Protein AF-A0A848XL53-F1 (afdb_monomer_lite)

Structure (mmCIF, N/CA/C/O backbone):
data_AF-A0A848XL53-F1
#
_entry.id   AF-A0A848XL53-F1
#
loop_
_atom_site.group_PDB
_atom_site.id
_atom_site.type_symbol
_atom_site.label_atom_id
_atom_site.label_alt_id
_atom_site.label_comp_id
_atom_site.label_asym_id
_atom_site.label_entity_id
_atom_site.label_seq_id
_atom_site.pdbx_PDB_ins_code
_atom_site.Cartn_x
_atom_site.Cartn_y
_atom_site.Cartn_z
_atom_site.occupancy
_atom_site.B_iso_or_equiv
_atom_site.auth_seq_id
_atom_site.auth_comp_id
_atom_site.auth_asym_id
_atom_site.auth_atom_id
_atom_site.pdbx_PDB_model_num
ATOM 1 N N . MET A 1 1 ? -2.605 -5.180 0.392 1.00 69.06 1 MET A N 1
ATOM 2 C CA . MET A 1 1 ? -3.730 -5.406 -0.539 1.00 69.06 1 MET A CA 1
ATOM 3 C C . MET A 1 1 ? -3.207 -5.621 -1.956 1.00 69.06 1 MET A C 1
ATOM 5 O O . MET A 1 1 ? -2.115 -5.143 -2.265 1.00 69.06 1 MET A O 1
ATOM 9 N N . LEU A 1 2 ? -3.939 -6.394 -2.763 1.00 73.06 2 LEU A N 1
ATOM 10 C CA . LEU A 1 2 ? -3.494 -6.927 -4.064 1.00 73.06 2 LEU A CA 1
ATOM 11 C C . LEU A 1 2 ? -3.651 -5.951 -5.249 1.00 73.06 2 LEU A C 1
ATOM 13 O O . LEU A 1 2 ? -3.062 -6.182 -6.302 1.00 73.06 2 LEU A O 1
ATOM 17 N N . GLY A 1 3 ? -4.366 -4.836 -5.056 1.00 80.12 3 GLY A N 1
ATOM 18 C CA . GLY A 1 3 ? -4.631 -3.835 -6.096 1.00 80.12 3 GLY A CA 1
ATOM 19 C C . GLY A 1 3 ? -5.668 -4.298 -7.127 1.00 80.12 3 GLY A C 1
ATOM 20 O O . GLY A 1 3 ? -6.129 -5.436 -7.099 1.00 80.12 3 GLY A O 1
ATOM 21 N N . SER A 1 4 ? -6.050 -3.405 -8.040 1.00 84.62 4 SER A N 1
ATOM 22 C CA . SER A 1 4 ? -6.969 -3.699 -9.146 1.00 84.62 4 SER A CA 1
ATOM 23 C C . SER A 1 4 ? -6.520 -2.997 -10.429 1.00 84.62 4 SER A C 1
ATOM 25 O O . SER A 1 4 ? -5.834 -1.976 -10.391 1.00 84.62 4 SER A O 1
ATOM 27 N N . SER A 1 5 ? -6.871 -3.566 -11.586 1.00 88.50 5 SER A N 1
ATOM 28 C CA . SER A 1 5 ? -6.611 -2.931 -12.881 1.00 88.50 5 SER A CA 1
ATOM 29 C C . SER A 1 5 ? -7.748 -1.970 -13.210 1.00 88.50 5 SER A C 1
ATOM 31 O O . SER A 1 5 ? -8.918 -2.358 -13.200 1.00 88.50 5 SER A O 1
ATOM 33 N N . LEU A 1 6 ? -7.402 -0.718 -13.501 1.00 89.56 6 LEU A N 1
ATOM 34 C CA . LEU A 1 6 ? -8.360 0.323 -13.851 1.00 89.56 6 LEU A CA 1
ATOM 35 C C . LEU A 1 6 ? -8.197 0.703 -15.328 1.00 89.56 6 LEU A C 1
ATOM 37 O O . LEU A 1 6 ? -7.073 0.938 -15.765 1.00 89.56 6 LEU A O 1
ATOM 41 N N . PRO A 1 7 ? -9.295 0.843 -16.094 1.00 90.44 7 PRO A N 1
ATOM 42 C CA . PRO A 1 7 ? -9.214 1.305 -17.479 1.00 90.44 7 PRO A CA 1
ATOM 43 C C . PRO A 1 7 ? -8.838 2.790 -17.572 1.00 90.44 7 PRO A C 1
ATOM 45 O O . PRO A 1 7 ? -8.275 3.226 -18.569 1.00 90.44 7 PRO A O 1
ATOM 48 N N . THR A 1 8 ? -9.175 3.576 -16.545 1.00 92.00 8 THR A N 1
ATOM 49 C CA . THR A 1 8 ? -8.841 5.000 -16.434 1.00 92.00 8 THR A CA 1
ATOM 50 C C . THR A 1 8 ? -8.684 5.394 -14.972 1.00 92.00 8 THR A C 1
ATOM 52 O O . THR A 1 8 ? -9.486 4.976 -14.126 1.00 92.00 8 THR A O 1
ATOM 55 N N . ALA A 1 9 ? -7.712 6.255 -14.689 1.00 93.38 9 ALA A N 1
ATOM 56 C CA . ALA A 1 9 ? -7.473 6.840 -13.376 1.00 93.38 9 ALA A CA 1
ATOM 57 C C . ALA A 1 9 ? -7.142 8.333 -13.513 1.00 93.38 9 ALA A C 1
ATOM 59 O O . ALA A 1 9 ? -6.676 8.770 -14.564 1.00 93.38 9 ALA A O 1
ATOM 60 N N . TRP A 1 10 ? -7.407 9.097 -12.456 1.00 95.12 10 TRP A N 1
ATOM 61 C CA . TRP A 1 10 ? -6.955 10.482 -12.336 1.00 95.12 10 TRP A CA 1
ATOM 62 C C . TRP A 1 10 ? -5.610 10.508 -11.620 1.00 95.12 10 TRP A C 1
ATOM 64 O O . TRP A 1 10 ? -5.382 9.688 -10.729 1.00 95.12 10 TRP A O 1
ATOM 74 N N . VAL A 1 11 ? -4.742 11.432 -12.018 1.00 94.12 11 VAL A N 1
ATOM 75 C CA . VAL A 1 11 ? -3.450 11.674 -11.374 1.00 94.12 11 VAL A CA 1
ATOM 76 C C . VAL A 1 11 ? -3.388 13.151 -11.002 1.00 94.12 11 VAL A C 1
ATOM 78 O O . VAL A 1 11 ? -3.662 13.996 -11.855 1.00 94.12 11 VAL A O 1
ATOM 81 N N . ASP A 1 12 ? -3.071 13.439 -9.745 1.00 92.06 12 ASP A N 1
ATOM 82 C CA . ASP A 1 12 ? -2.879 14.782 -9.190 1.00 92.06 12 ASP A CA 1
ATOM 83 C C . ASP A 1 12 ? -1.484 14.898 -8.547 1.00 92.06 12 ASP A C 1
ATOM 85 O O . ASP A 1 12 ? -0.651 13.996 -8.705 1.00 92.06 12 ASP A O 1
ATOM 89 N N . GLU A 1 13 ? -1.192 16.000 -7.844 1.00 91.31 13 GLU A N 1
ATOM 90 C CA . GLU A 1 13 ? 0.102 16.145 -7.172 1.00 91.31 13 GLU A CA 1
ATOM 91 C C . GLU A 1 13 ? 0.386 15.036 -6.150 1.00 91.31 13 GLU A C 1
ATOM 93 O O . GLU A 1 13 ? 1.553 14.715 -5.947 1.00 91.31 13 GLU A O 1
ATOM 98 N N . LEU A 1 14 ? -0.641 14.413 -5.558 1.00 92.06 14 LEU A N 1
ATOM 99 C CA . LEU A 1 14 ? -0.523 13.341 -4.567 1.00 92.06 14 LEU A CA 1
ATOM 100 C C . LEU A 1 14 ? -0.368 11.951 -5.206 1.00 92.06 14 LEU A C 1
ATOM 102 O O . LEU A 1 14 ? -0.187 10.970 -4.486 1.00 92.06 14 LEU A O 1
ATOM 106 N N . GLY A 1 15 ? -0.416 11.846 -6.537 1.00 93.94 15 GLY A N 1
ATOM 107 C CA . GLY A 1 15 ? -0.285 10.597 -7.282 1.00 93.94 15 GLY A CA 1
ATOM 108 C C . GLY A 1 15 ? -1.605 10.127 -7.886 1.00 93.94 15 GLY A C 1
ATOM 109 O O . GLY A 1 15 ? -2.399 10.923 -8.380 1.00 93.94 15 GLY A O 1
ATOM 110 N N . VAL A 1 16 ? -1.838 8.811 -7.921 1.00 95.00 16 VAL A N 1
ATOM 111 C CA . VAL A 1 16 ? -3.111 8.269 -8.429 1.00 95.00 16 VAL A CA 1
ATOM 112 C C . VAL A 1 16 ? -4.229 8.589 -7.435 1.00 95.00 16 VAL A C 1
ATOM 114 O O . VAL A 1 16 ? -4.154 8.204 -6.270 1.00 95.00 16 VAL A O 1
ATOM 117 N N . LEU A 1 17 ? -5.298 9.239 -7.899 1.00 94.62 17 LEU A N 1
ATOM 118 C CA . LEU A 1 17 ? -6.412 9.663 -7.053 1.00 94.62 17 LEU A CA 1
ATOM 119 C C . LEU A 1 17 ? -7.006 8.485 -6.262 1.00 94.62 17 LEU A C 1
ATOM 121 O O . LEU A 1 17 ? -7.533 7.527 -6.834 1.00 94.62 17 LEU A O 1
ATOM 125 N N . GLY A 1 18 ? -6.966 8.600 -4.934 1.00 92.44 18 GLY A N 1
ATOM 126 C CA . GLY A 1 18 ? -7.478 7.599 -3.997 1.00 92.44 18 GLY A CA 1
ATOM 127 C C . GLY A 1 18 ? -6.529 6.425 -3.731 1.00 92.44 18 GLY A C 1
ATOM 128 O O . GLY A 1 18 ? -6.815 5.622 -2.841 1.00 92.44 18 GLY A O 1
ATOM 129 N N . ASP A 1 19 ? -5.402 6.312 -4.433 1.00 93.38 19 ASP A N 1
ATOM 130 C CA . ASP A 1 19 ? -4.383 5.325 -4.086 1.00 93.38 19 ASP A CA 1
ATOM 131 C C . ASP A 1 19 ? -3.720 5.686 -2.752 1.00 93.38 19 ASP A C 1
ATOM 133 O O . ASP A 1 19 ? -3.469 6.856 -2.469 1.00 93.38 19 ASP A O 1
ATOM 137 N N . ARG A 1 20 ? -3.486 4.673 -1.907 1.00 92.94 20 ARG A N 1
ATOM 138 C CA . ARG A 1 20 ? -2.873 4.811 -0.568 1.00 92.94 20 ARG A CA 1
ATOM 139 C C . ARG A 1 20 ? -3.451 5.957 0.280 1.00 92.94 20 ARG A C 1
ATOM 141 O O . ARG A 1 20 ? -2.760 6.532 1.117 1.00 92.94 20 ARG A O 1
ATOM 148 N N . ALA A 1 21 ? -4.728 6.280 0.085 1.00 93.94 21 ALA A N 1
ATOM 149 C CA . ALA A 1 21 ? -5.422 7.285 0.885 1.00 93.94 21 ALA A CA 1
ATOM 150 C C . ALA A 1 21 ? -5.874 6.745 2.248 1.00 93.94 21 ALA A C 1
ATOM 152 O O . ALA A 1 21 ? -6.124 7.528 3.152 1.00 93.94 21 ALA A O 1
ATOM 153 N N . TYR A 1 22 ? -5.953 5.420 2.391 1.00 94.94 22 TYR A N 1
ATOM 154 C CA . TYR A 1 22 ? -6.324 4.743 3.628 1.00 94.94 22 TYR A CA 1
ATOM 155 C C . TYR A 1 22 ? -5.148 3.926 4.149 1.00 94.94 22 TYR A C 1
ATOM 157 O O . TYR A 1 22 ? -4.450 3.278 3.361 1.00 94.94 22 TYR A O 1
ATOM 165 N N . ALA A 1 23 ? -4.983 3.883 5.467 1.00 95.44 23 ALA A N 1
ATOM 166 C CA . ALA A 1 23 ? -4.097 2.935 6.122 1.00 95.44 23 ALA A CA 1
ATOM 167 C C . ALA A 1 23 ? -4.643 2.504 7.481 1.00 95.44 23 ALA A C 1
ATOM 169 O O . ALA A 1 23 ? -5.434 3.201 8.111 1.00 95.44 23 ALA A O 1
ATOM 170 N N . LEU A 1 24 ? -4.192 1.335 7.925 1.00 96.25 24 LEU A N 1
ATOM 171 C CA . LEU A 1 24 ? -4.386 0.888 9.294 1.00 96.25 24 LEU A CA 1
ATOM 172 C C . LEU A 1 24 ? -3.276 1.475 10.158 1.00 96.25 24 LEU A C 1
ATOM 174 O O . LEU A 1 24 ? -2.099 1.269 9.863 1.00 96.25 24 LEU A O 1
ATOM 178 N N . LYS A 1 25 ? -3.650 2.179 11.218 1.00 96.19 25 LYS A N 1
ATOM 179 C CA . LYS A 1 25 ? -2.744 2.628 12.269 1.00 96.19 25 LYS A CA 1
ATOM 180 C C . LYS A 1 25 ? -2.870 1.688 13.451 1.00 96.19 25 LYS A C 1
ATOM 182 O O . LYS A 1 25 ? -3.976 1.437 13.922 1.00 96.19 25 LYS A O 1
ATOM 187 N N . ASP A 1 26 ? -1.745 1.167 13.908 1.00 96.00 26 ASP A N 1
ATOM 188 C CA . ASP A 1 26 ? -1.662 0.469 15.178 1.00 96.00 26 ASP A CA 1
ATOM 189 C C . ASP A 1 26 ? -1.714 1.499 16.304 1.00 96.00 26 ASP A C 1
ATOM 191 O O . ASP A 1 26 ? -0.875 2.398 16.381 1.00 96.00 26 ASP A O 1
ATOM 195 N N . MET A 1 27 ? -2.731 1.404 17.148 1.00 95.38 27 MET A N 1
ATOM 196 C CA . MET A 1 27 ? -2.986 2.383 18.199 1.00 95.38 27 MET A CA 1
ATOM 197 C C . MET A 1 27 ? -2.094 2.176 19.422 1.00 95.38 27 MET A C 1
ATOM 199 O O . MET A 1 27 ? -1.936 3.108 20.210 1.00 95.38 27 MET A O 1
ATOM 203 N N . ASP A 1 28 ? -1.489 0.997 19.567 1.00 94.44 28 ASP A N 1
ATOM 204 C CA . ASP A 1 28 ? -0.613 0.683 20.690 1.00 94.44 28 ASP A CA 1
ATOM 205 C C . ASP A 1 28 ? 0.809 1.206 20.431 1.00 94.44 28 ASP A C 1
ATOM 207 O O . ASP A 1 28 ? 1.468 1.688 21.353 1.00 94.44 28 ASP A O 1
ATOM 211 N N . THR A 1 29 ? 1.278 1.172 19.176 1.00 93.75 29 THR A N 1
ATOM 212 C CA . THR A 1 29 ? 2.607 1.704 18.798 1.00 93.75 29 THR A CA 1
ATOM 213 C C . THR A 1 29 ? 2.568 3.053 18.090 1.00 93.75 29 THR A C 1
ATOM 215 O O . THR A 1 29 ? 3.600 3.710 17.963 1.00 93.75 29 THR A O 1
ATOM 218 N N . GLY A 1 30 ? 1.404 3.475 17.599 1.00 93.81 30 GLY A N 1
ATOM 219 C CA . GLY A 1 30 ? 1.235 4.680 16.786 1.00 93.81 30 GLY A CA 1
ATOM 220 C C . GLY A 1 30 ? 1.735 4.543 15.344 1.00 93.81 30 GLY A C 1
ATOM 221 O O . GLY A 1 30 ? 1.646 5.506 14.582 1.00 93.81 30 GLY A O 1
ATOM 222 N N . THR A 1 31 ? 2.251 3.374 14.955 1.00 95.75 31 THR A N 1
ATOM 223 C CA . THR A 1 31 ? 2.817 3.134 13.621 1.00 95.75 31 THR A CA 1
ATOM 224 C C . THR A 1 31 ? 1.769 2.639 12.627 1.00 95.75 31 THR A C 1
ATOM 226 O O . THR A 1 31 ? 0.786 2.000 12.994 1.00 95.75 31 THR A O 1
ATOM 229 N N . VAL A 1 32 ? 1.989 2.884 11.341 1.00 96.62 32 VAL A N 1
ATOM 230 C CA . VAL A 1 32 ? 1.181 2.321 10.259 1.00 96.62 32 VAL A CA 1
ATOM 231 C C . VAL A 1 32 ? 1.460 0.821 10.128 1.00 96.62 32 VAL A C 1
ATOM 233 O O . VAL A 1 32 ? 2.613 0.395 10.001 1.00 96.62 32 VAL A O 1
ATOM 236 N N . ALA A 1 33 ? 0.397 0.016 10.104 1.00 96.25 33 ALA A N 1
ATOM 237 C CA . ALA A 1 33 ? 0.475 -1.414 9.847 1.00 96.25 33 ALA A CA 1
ATOM 238 C C . ALA A 1 33 ? 1.101 -1.668 8.469 1.00 96.25 33 ALA A C 1
ATOM 240 O O . ALA A 1 33 ? 0.679 -1.124 7.445 1.00 96.25 33 ALA A O 1
ATOM 241 N N . SER A 1 34 ? 2.126 -2.516 8.439 1.00 94.62 34 SER A N 1
ATOM 242 C CA . SER A 1 34 ? 3.023 -2.631 7.294 1.00 94.62 34 SER A CA 1
ATOM 243 C C . SER A 1 34 ? 3.299 -4.087 6.955 1.00 94.62 34 SER A C 1
ATOM 245 O O . SER A 1 34 ? 3.685 -4.886 7.804 1.00 94.62 34 SER A O 1
ATOM 247 N N . ALA A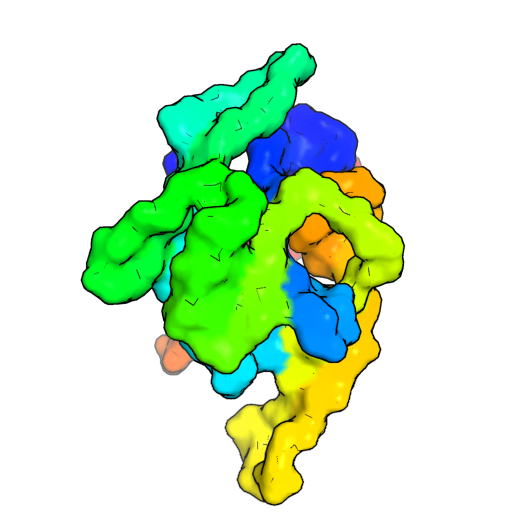 1 35 ? 3.215 -4.419 5.664 1.00 92.62 35 ALA A N 1
ATOM 248 C CA . ALA A 1 35 ? 3.615 -5.732 5.159 1.00 92.62 35 ALA A CA 1
ATOM 249 C C . ALA A 1 35 ? 5.127 -6.003 5.300 1.00 92.62 35 ALA A C 1
ATOM 251 O O . ALA A 1 35 ? 5.576 -7.113 5.020 1.00 92.62 35 ALA A O 1
ATOM 252 N N . LYS A 1 36 ? 5.912 -4.999 5.718 1.00 92.62 36 LYS A N 1
ATOM 253 C CA . LYS A 1 36 ? 7.327 -5.152 6.072 1.00 92.62 36 LYS A CA 1
ATOM 254 C C . LYS A 1 36 ? 7.534 -5.725 7.472 1.00 92.62 36 LYS A C 1
ATOM 256 O O . LYS A 1 36 ? 8.663 -6.046 7.800 1.00 92.62 36 LYS A O 1
ATOM 261 N N . HIS A 1 37 ? 6.474 -5.896 8.260 1.00 94.88 37 HIS A N 1
ATOM 262 C CA . HIS A 1 37 ? 6.487 -6.653 9.508 1.00 94.88 37 HIS A CA 1
ATOM 263 C C . HIS A 1 37 ? 5.514 -7.848 9.379 1.00 94.88 37 HIS A C 1
ATOM 265 O O . HIS A 1 37 ? 4.419 -7.840 9.944 1.00 94.88 37 HIS A O 1
ATOM 271 N N . PRO A 1 38 ? 5.863 -8.871 8.572 1.00 92.31 38 PRO A N 1
ATOM 272 C CA . PRO A 1 38 ? 4.927 -9.914 8.149 1.00 92.31 38 PRO A CA 1
ATOM 273 C C . PRO A 1 38 ? 4.493 -10.855 9.278 1.00 92.31 38 PRO A C 1
ATOM 275 O O . PRO A 1 38 ? 3.439 -11.470 9.161 1.00 92.31 38 PRO A O 1
ATOM 278 N N . ARG A 1 39 ? 5.270 -10.976 10.362 1.00 91.62 39 ARG A N 1
ATOM 279 C CA . ARG A 1 39 ? 4.893 -11.781 11.535 1.00 91.62 39 ARG A CA 1
ATOM 280 C C . ARG A 1 39 ? 3.781 -11.120 12.349 1.00 91.62 39 ARG A C 1
ATOM 282 O O . ARG A 1 39 ? 2.851 -11.808 12.757 1.00 91.62 39 ARG A O 1
ATOM 289 N N . ARG A 1 40 ? 3.829 -9.791 12.492 1.00 94.12 40 ARG A N 1
ATOM 290 C CA . ARG A 1 40 ? 2.770 -8.991 13.124 1.00 94.12 40 ARG A CA 1
ATOM 291 C C . ARG A 1 40 ? 1.538 -8.831 12.235 1.00 94.12 40 ARG A C 1
ATOM 293 O O . ARG A 1 40 ? 0.419 -8.908 12.724 1.00 94.12 40 ARG A O 1
ATOM 300 N N . TRP A 1 41 ? 1.727 -8.665 10.923 1.00 95.94 41 TRP A N 1
ATOM 301 C CA . TRP A 1 41 ? 0.636 -8.401 9.972 1.00 95.94 41 TRP A CA 1
ATOM 302 C C . TRP A 1 41 ? 0.494 -9.476 8.875 1.00 95.94 41 TRP A C 1
ATOM 304 O O . TRP A 1 41 ? 0.457 -9.138 7.684 1.00 95.94 41 TRP A O 1
ATOM 314 N N . PRO A 1 42 ? 0.380 -10.773 9.220 1.00 93.75 42 PRO A N 1
ATOM 315 C CA . PRO A 1 42 ? 0.488 -11.872 8.254 1.00 93.75 42 PRO A CA 1
ATOM 316 C C . PRO A 1 42 ? -0.632 -11.882 7.210 1.00 93.75 42 PRO A C 1
ATOM 318 O O . PRO A 1 42 ? -0.450 -12.373 6.098 1.00 93.75 42 PRO A O 1
ATOM 321 N N . GLN A 1 43 ? -1.795 -11.325 7.550 1.00 94.50 43 GLN A N 1
ATOM 322 C CA . GLN A 1 43 ? -2.992 -11.351 6.707 1.00 94.50 43 GLN A CA 1
ATOM 323 C C . GLN A 1 43 ? -3.240 -10.042 5.945 1.00 94.50 43 GLN A C 1
ATOM 325 O O . GLN A 1 43 ? -4.131 -9.989 5.101 1.00 94.50 43 GLN A O 1
ATOM 330 N N . LEU A 1 44 ? -2.433 -8.995 6.166 1.00 94.50 44 LEU A N 1
ATOM 331 C CA . LEU A 1 44 ? -2.657 -7.662 5.585 1.00 94.50 44 LEU A CA 1
ATOM 332 C C . LEU A 1 44 ? -2.656 -7.664 4.047 1.00 94.50 44 LEU A C 1
ATOM 334 O O . LEU A 1 44 ? -3.337 -6.871 3.389 1.00 94.50 44 LEU A O 1
ATOM 338 N N . LEU A 1 45 ? -1.864 -8.551 3.445 1.00 92.19 45 LEU A N 1
ATOM 339 C CA . LEU A 1 45 ? -1.795 -8.687 1.992 1.00 92.19 45 LEU A CA 1
ATOM 340 C C . LEU A 1 45 ? -2.907 -9.551 1.398 1.00 92.19 45 LEU A C 1
ATOM 342 O O . LEU A 1 45 ? -3.117 -9.458 0.192 1.00 92.19 45 LEU A O 1
ATOM 346 N N . SER A 1 46 ? -3.619 -10.311 2.228 1.00 92.94 46 SER A N 1
ATOM 347 C CA . SER A 1 46 ? -4.753 -11.150 1.834 1.00 92.94 46 SER A CA 1
ATOM 348 C C . SER A 1 46 ? -6.085 -10.398 1.857 1.00 92.94 46 SER A C 1
ATOM 350 O O . SER A 1 46 ? -7.074 -10.916 1.353 1.00 92.94 46 SER A O 1
ATOM 352 N N . CYS A 1 47 ? -6.126 -9.192 2.431 1.00 94.81 47 CYS A N 1
ATOM 353 C CA . CYS A 1 47 ? -7.296 -8.325 2.358 1.00 94.81 47 CYS A CA 1
ATOM 354 C C . CYS A 1 47 ? -7.398 -7.653 0.982 1.00 94.81 47 CYS A C 1
ATOM 356 O O . CYS A 1 47 ? -6.399 -7.205 0.395 1.00 94.81 47 CYS A O 1
ATOM 358 N N . GLU A 1 48 ? -8.631 -7.517 0.512 1.00 94.75 48 GLU A N 1
ATOM 359 C CA . GLU A 1 48 ? -8.984 -6.791 -0.703 1.00 94.75 48 GLU A CA 1
ATOM 360 C C . GLU A 1 48 ? -9.759 -5.538 -0.315 1.00 94.75 48 GLU A C 1
ATOM 362 O O . GLU A 1 48 ? -10.624 -5.594 0.555 1.00 94.75 48 GLU A O 1
ATOM 367 N N . ALA A 1 49 ? -9.462 -4.408 -0.951 1.00 94.00 49 ALA A N 1
ATOM 368 C CA . ALA A 1 49 ? -10.227 -3.190 -0.743 1.00 94.00 49 ALA A CA 1
ATOM 369 C C . ALA A 1 49 ? -10.581 -2.529 -2.061 1.00 94.00 49 ALA A C 1
ATOM 371 O O . ALA A 1 49 ? -9.783 -2.497 -3.001 1.00 94.00 49 ALA A O 1
ATOM 372 N N . GLU A 1 50 ? -11.774 -1.957 -2.082 1.00 94.50 50 GLU A N 1
ATOM 373 C CA . GLU A 1 50 ? -12.304 -1.194 -3.196 1.00 94.50 50 GLU A CA 1
ATOM 374 C C . GLU A 1 50 ? -13.100 -0.000 -2.679 1.00 94.50 50 GLU A C 1
ATOM 376 O O . GLU A 1 50 ? -13.690 -0.035 -1.598 1.00 94.50 50 GLU A O 1
ATOM 381 N N . TYR A 1 51 ? -13.140 1.071 -3.460 1.00 94.62 51 TYR A N 1
ATOM 382 C CA . TYR A 1 51 ? -14.063 2.162 -3.189 1.00 94.62 51 TYR A CA 1
ATOM 383 C C . TYR A 1 51 ? -15.480 1.759 -3.602 1.00 94.62 51 TYR A C 1
ATOM 385 O O . TYR A 1 51 ? -15.678 1.257 -4.707 1.00 94.62 51 TYR A O 1
ATOM 393 N N . GLN A 1 52 ? -16.478 2.048 -2.761 1.00 94.06 52 GLN A N 1
ATOM 394 C CA . GLN A 1 52 ? -17.889 1.763 -3.069 1.00 94.06 52 GLN A CA 1
ATOM 395 C C . GLN A 1 52 ? -18.374 2.462 -4.350 1.00 94.06 52 GLN A C 1
ATOM 397 O O . GLN A 1 52 ? -19.275 1.985 -5.036 1.00 94.06 52 GLN A O 1
ATOM 402 N N . THR A 1 53 ? -17.779 3.609 -4.679 1.00 93.56 53 THR A N 1
ATOM 403 C CA . THR A 1 53 ? -17.956 4.289 -5.966 1.00 93.56 53 THR A CA 1
ATOM 404 C C . THR A 1 53 ? -16.602 4.763 -6.475 1.00 93.56 53 THR A C 1
ATOM 406 O O . THR A 1 53 ? -15.669 4.933 -5.698 1.00 93.56 53 THR A O 1
ATOM 409 N N . LYS A 1 54 ? -16.460 4.978 -7.786 1.00 91.75 54 LYS A N 1
ATOM 410 C CA . LYS A 1 54 ? -15.189 5.449 -8.350 1.00 91.75 54 LYS A CA 1
ATOM 411 C C . LYS A 1 54 ? -14.842 6.851 -7.807 1.00 91.75 54 LYS A C 1
ATOM 413 O O . LYS A 1 54 ? -15.682 7.744 -7.960 1.00 91.75 54 LYS A O 1
ATOM 418 N N . PRO A 1 55 ? -13.626 7.073 -7.264 1.00 93.88 55 PRO A N 1
ATOM 419 C CA . PRO A 1 55 ? -13.160 8.406 -6.889 1.00 93.88 55 PRO A CA 1
ATOM 420 C C . PRO A 1 55 ? -13.226 9.393 -8.059 1.00 93.88 55 PRO A C 1
ATOM 422 O O . PRO A 1 55 ? -12.927 9.038 -9.206 1.00 93.88 55 PRO A O 1
ATOM 425 N N . LYS A 1 56 ? -13.614 10.638 -7.769 1.00 94.62 56 LYS A N 1
ATOM 426 C CA . LYS A 1 56 ? -13.686 11.732 -8.744 1.00 94.62 56 LYS A CA 1
ATOM 427 C C . LYS A 1 56 ? -12.905 12.949 -8.233 1.00 94.62 56 LYS A C 1
ATOM 429 O O . LYS A 1 56 ? -12.915 13.180 -7.023 1.00 94.62 56 LYS A O 1
ATOM 434 N N . PRO A 1 57 ? -12.265 13.723 -9.127 1.00 94.69 57 PRO A N 1
ATOM 435 C CA . PRO A 1 57 ? -11.613 14.976 -8.758 1.00 94.69 57 PRO A CA 1
ATOM 436 C C . PRO A 1 57 ? -12.587 15.927 -8.062 1.00 94.69 57 PRO A C 1
ATOM 438 O O . PRO A 1 57 ? -13.787 15.883 -8.344 1.00 94.69 57 PRO A O 1
ATOM 441 N N . GLU A 1 58 ? -12.070 16.781 -7.177 1.00 91.75 58 GLU A N 1
ATOM 442 C CA . GLU A 1 58 ? -12.840 17.816 -6.465 1.00 91.75 58 GLU A CA 1
ATOM 443 C C . GLU A 1 58 ? -14.044 17.291 -5.657 1.00 91.75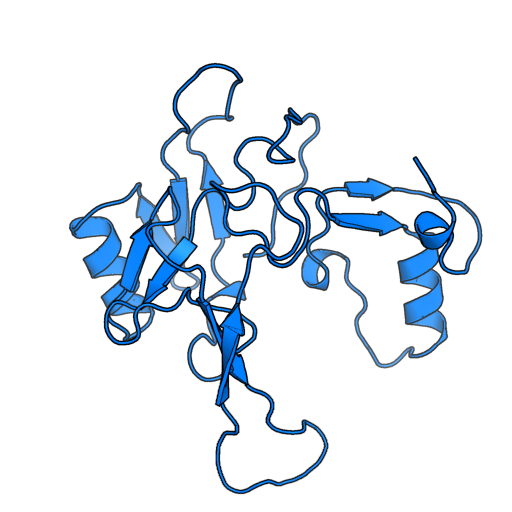 58 GLU A C 1
ATOM 445 O O . GLU A 1 58 ? -15.000 18.018 -5.384 1.00 91.75 58 GLU A O 1
ATOM 450 N N . THR A 1 59 ? -14.025 16.014 -5.265 1.00 93.38 59 THR A N 1
ATOM 451 C CA . THR A 1 59 ? -15.046 15.413 -4.397 1.00 93.38 59 THR A CA 1
ATOM 452 C C . THR A 1 59 ? -14.395 14.654 -3.244 1.00 93.38 59 THR A C 1
ATOM 454 O O . THR A 1 59 ? -13.291 14.132 -3.414 1.00 93.38 59 THR A O 1
ATOM 457 N N . PRO A 1 60 ? -15.051 14.561 -2.071 1.00 92.56 60 PRO A N 1
ATOM 458 C CA . PRO A 1 60 ? -14.568 13.709 -0.990 1.00 92.56 60 PRO A CA 1
ATOM 459 C C . PRO A 1 60 ? -14.374 12.265 -1.463 1.00 92.56 60 PRO A C 1
ATOM 461 O O . PRO A 1 60 ? -15.165 11.757 -2.263 1.00 92.56 60 PRO A O 1
ATOM 464 N N . LEU A 1 61 ? -13.340 11.595 -0.947 1.00 92.50 61 LEU A N 1
ATOM 465 C CA . LEU A 1 61 ? -13.106 10.190 -1.269 1.00 92.50 61 LEU A CA 1
ATOM 466 C C . LEU A 1 61 ? -14.314 9.343 -0.827 1.00 92.50 61 LEU A C 1
ATOM 468 O O . LEU A 1 61 ? -14.801 9.513 0.294 1.00 92.50 61 LEU A O 1
ATOM 472 N N . PRO A 1 62 ? -14.806 8.431 -1.683 1.00 94.56 62 PRO A N 1
ATOM 473 C CA . PRO A 1 62 ? -15.872 7.511 -1.308 1.00 94.56 62 PRO A CA 1
ATOM 474 C C . PRO A 1 62 ? -15.460 6.607 -0.145 1.00 94.56 62 PRO A C 1
ATOM 476 O O . PRO A 1 62 ? -14.277 6.353 0.071 1.00 94.56 62 PRO A O 1
ATOM 479 N N . SER A 1 63 ? -16.435 6.044 0.566 1.00 94.75 63 SER A N 1
ATOM 480 C CA . SER A 1 63 ? -16.150 5.004 1.555 1.00 94.75 63 SER A CA 1
ATOM 481 C C . SER A 1 63 ? -15.521 3.770 0.902 1.00 94.75 63 SER A C 1
ATOM 483 O O . SER A 1 63 ? -15.867 3.389 -0.221 1.00 94.75 63 SER A O 1
ATOM 485 N N . VAL A 1 64 ? -14.608 3.135 1.634 1.00 95.50 64 VAL A N 1
ATOM 486 C CA . VAL A 1 64 ? -13.961 1.883 1.238 1.00 95.50 64 VAL A CA 1
ATOM 487 C C . VAL A 1 64 ? -14.768 0.679 1.729 1.00 95.50 64 VAL A C 1
ATOM 489 O O . VAL A 1 64 ? -15.368 0.718 2.800 1.00 95.50 64 VAL A O 1
ATOM 492 N N . SER A 1 65 ? -14.776 -0.389 0.945 1.00 96.19 65 SER A N 1
ATOM 493 C CA . SER A 1 65 ? -15.239 -1.724 1.312 1.00 96.19 65 SER A CA 1
ATOM 494 C C . SER A 1 65 ? -14.010 -2.623 1.388 1.00 96.19 65 SER A C 1
ATOM 496 O O . SER A 1 65 ? -13.252 -2.694 0.421 1.00 96.19 65 SER A O 1
ATOM 498 N N . ILE A 1 66 ? -13.787 -3.277 2.527 1.00 96.88 66 ILE A N 1
ATOM 499 C CA . ILE A 1 66 ? -12.639 -4.159 2.762 1.00 96.88 66 ILE A CA 1
ATOM 500 C C . ILE A 1 66 ? -13.160 -5.580 2.946 1.00 96.88 66 ILE A C 1
ATOM 502 O O . ILE A 1 66 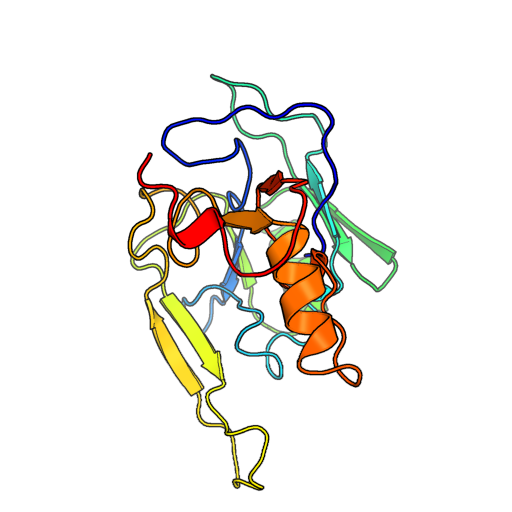? -13.854 -5.874 3.919 1.00 96.88 66 ILE A O 1
ATOM 506 N N . ARG A 1 67 ? -12.815 -6.471 2.021 1.00 97.00 67 ARG A N 1
ATO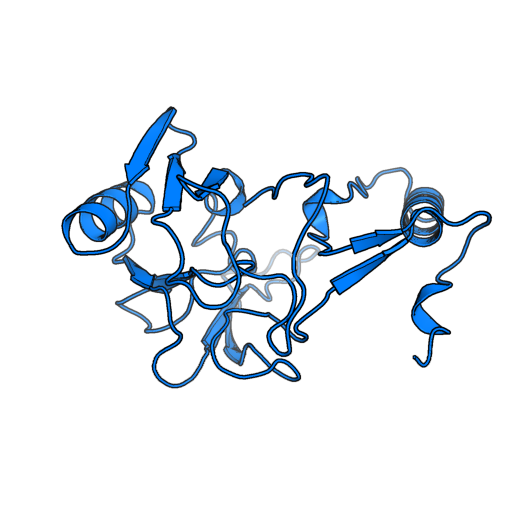M 507 C CA . ARG A 1 67 ? -13.082 -7.903 2.128 1.00 97.00 67 ARG A CA 1
ATOM 508 C C . ARG A 1 67 ? -11.923 -8.580 2.848 1.00 97.00 67 ARG A C 1
ATOM 510 O O . ARG A 1 67 ? -10.773 -8.517 2.406 1.00 97.00 67 ARG A O 1
ATOM 517 N N . LEU A 1 68 ? -12.246 -9.232 3.956 1.00 96.56 68 LEU A N 1
ATOM 518 C CA . LEU A 1 68 ? -11.318 -10.037 4.737 1.00 96.56 68 LEU A CA 1
ATOM 519 C C . LEU A 1 68 ? -11.176 -11.432 4.106 1.00 96.56 68 LEU A C 1
ATOM 521 O O . LEU A 1 68 ? -12.112 -11.914 3.463 1.00 96.56 68 LEU A O 1
ATOM 525 N N . PRO A 1 69 ? -10.052 -12.139 4.322 1.00 95.31 69 PRO A N 1
ATOM 526 C CA . PRO A 1 69 ? -9.883 -13.516 3.853 1.00 95.31 69 PRO A CA 1
ATOM 527 C C . PRO A 1 69 ? -10.870 -14.509 4.493 1.00 95.31 69 PRO A C 1
ATOM 529 O O . PRO A 1 69 ? -11.034 -15.611 3.980 1.00 95.31 69 PRO A O 1
ATOM 532 N N . THR A 1 70 ? -11.557 -14.128 5.578 1.00 94.75 70 THR A N 1
ATOM 533 C CA . THR A 1 70 ? -12.684 -14.884 6.160 1.00 94.75 70 THR A CA 1
ATOM 534 C C . THR A 1 70 ? -13.956 -14.813 5.306 1.00 94.75 70 THR A C 1
ATOM 536 O O . THR A 1 70 ? -14.883 -15.588 5.524 1.00 94.75 70 THR A O 1
ATOM 539 N N . GLY A 1 71 ? -14.013 -13.899 4.331 1.00 95.25 71 GLY A N 1
ATOM 540 C CA . GLY A 1 71 ? -15.182 -13.613 3.497 1.00 95.25 71 GLY A CA 1
ATOM 541 C C . GLY A 1 71 ? -16.047 -12.459 4.012 1.00 95.25 71 GLY A C 1
ATOM 542 O O . GLY A 1 71 ? -16.863 -11.932 3.252 1.00 95.25 71 GLY A O 1
ATOM 543 N N . GLU A 1 72 ? -15.848 -12.034 5.262 1.00 96.56 72 GLU A N 1
ATOM 544 C CA . GLU A 1 72 ? -16.520 -10.874 5.851 1.00 96.56 72 GLU A CA 1
ATOM 545 C C . GLU A 1 72 ? -16.137 -9.580 5.129 1.00 96.56 72 GLU A C 1
ATOM 547 O O . GLU A 1 72 ? -15.040 -9.443 4.581 1.00 96.56 72 GLU A O 1
ATOM 552 N N . VAL A 1 73 ? -17.060 -8.618 5.129 1.00 97.19 73 VAL A N 1
ATOM 553 C CA . VAL A 1 73 ? -16.861 -7.322 4.482 1.00 97.19 73 VAL A CA 1
ATOM 554 C C . VAL A 1 73 ? -17.076 -6.204 5.494 1.00 97.19 73 VAL A C 1
ATOM 556 O O . VAL A 1 73 ? -18.163 -6.052 6.048 1.00 97.19 73 VAL A O 1
ATOM 559 N N . VAL A 1 74 ? -16.035 -5.404 5.690 1.00 97.38 74 VAL A N 1
ATOM 560 C CA . VAL A 1 74 ? -15.994 -4.230 6.564 1.00 97.38 74 VAL A CA 1
ATOM 561 C C . VAL A 1 74 ? -16.217 -2.981 5.704 1.00 97.38 74 VAL A C 1
ATOM 563 O O . VAL A 1 74 ? -15.669 -2.883 4.607 1.00 97.38 74 VAL A O 1
ATOM 566 N N . GLN A 1 75 ? -17.034 -2.031 6.165 1.00 96.50 75 GLN A N 1
ATOM 567 C CA . GLN A 1 75 ? -17.451 -0.861 5.379 1.00 96.50 75 GLN A CA 1
ATOM 568 C C . GLN A 1 75 ? -17.055 0.456 6.050 1.00 96.50 75 GLN A C 1
ATOM 570 O O . GLN A 1 75 ? -17.371 0.675 7.215 1.00 96.50 75 GLN A O 1
ATOM 575 N N . GLY A 1 76 ? -16.454 1.368 5.287 1.00 94.75 76 GLY A N 1
ATOM 576 C CA . GLY A 1 76 ? -16.115 2.720 5.732 1.00 94.75 76 GLY A CA 1
ATOM 577 C C . GLY A 1 76 ? -15.037 2.758 6.817 1.00 94.75 76 GLY A C 1
ATOM 578 O O . GLY A 1 76 ? -14.244 1.831 6.951 1.00 94.75 76 GLY A O 1
ATOM 579 N N . CYS A 1 77 ? -15.011 3.847 7.584 1.00 93.81 77 CYS A N 1
ATOM 580 C CA . CYS A 1 77 ? -14.098 4.076 8.707 1.00 93.81 77 CYS A CA 1
ATOM 581 C C . CYS A 1 77 ? -14.872 4.399 9.997 1.00 93.81 77 CYS A C 1
ATOM 583 O O . CYS A 1 77 ? -16.073 4.681 9.959 1.00 93.81 77 CYS A O 1
ATOM 585 N N . GLY A 1 78 ? -14.170 4.383 11.132 1.00 95.06 78 GLY A N 1
ATOM 586 C CA . GLY A 1 78 ? -14.707 4.735 12.444 1.00 95.06 78 GLY A CA 1
ATOM 587 C C . GLY A 1 78 ? -14.918 3.532 13.369 1.00 95.06 78 GLY A C 1
ATOM 588 O O . GLY A 1 78 ? -14.628 2.397 12.995 1.00 95.06 78 GLY A O 1
ATOM 589 N N . PRO A 1 79 ? -15.492 3.745 14.569 1.00 96.81 79 PRO A N 1
ATOM 590 C CA . PRO A 1 79 ? -15.365 2.798 15.681 1.00 96.81 79 PRO A CA 1
ATOM 591 C C . PRO A 1 79 ? -15.856 1.371 15.398 1.00 96.81 79 PRO A C 1
ATOM 593 O O . PRO A 1 79 ? -15.291 0.404 15.906 1.00 96.81 79 PRO A O 1
ATOM 596 N N . ALA A 1 80 ? -16.904 1.220 14.581 1.00 96.62 80 ALA A N 1
ATOM 597 C CA . ALA A 1 80 ? -17.418 -0.095 14.194 1.00 96.62 80 ALA A CA 1
ATOM 598 C C . ALA A 1 80 ? -16.449 -0.836 13.256 1.00 96.62 80 ALA A C 1
ATOM 600 O O . ALA A 1 80 ? -16.178 -2.019 13.462 1.00 96.62 80 ALA A O 1
ATOM 601 N N . THR A 1 81 ? -15.899 -0.133 12.262 1.00 97.50 81 THR A N 1
ATOM 602 C CA . THR A 1 81 ? -14.840 -0.631 11.374 1.00 97.50 81 THR A CA 1
ATOM 603 C C . THR A 1 81 ? -13.610 -1.014 12.185 1.00 97.50 81 THR A C 1
ATOM 605 O O . THR A 1 81 ? -13.115 -2.129 12.046 1.00 97.50 81 THR A O 1
ATOM 608 N N . ASP A 1 82 ? -13.164 -0.125 13.071 1.00 98.06 82 ASP A N 1
ATOM 609 C CA . ASP A 1 82 ? -11.966 -0.315 13.890 1.00 98.06 82 ASP A CA 1
ATOM 610 C C . ASP A 1 82 ? -12.114 -1.530 14.813 1.00 98.06 82 ASP A C 1
ATOM 612 O O . ASP A 1 82 ? -11.196 -2.336 14.928 1.00 98.06 82 ASP A O 1
ATOM 616 N N . THR A 1 83 ? -13.304 -1.740 15.389 1.00 98.25 83 THR A N 1
ATOM 617 C CA . THR A 1 83 ? -13.614 -2.930 16.201 1.00 98.25 83 THR A CA 1
ATOM 618 C C . THR A 1 83 ? -13.509 -4.216 15.380 1.00 98.25 83 THR A C 1
ATOM 620 O O . THR A 1 83 ? -12.890 -5.182 15.825 1.00 98.25 83 THR A O 1
ATOM 623 N N . MET A 1 84 ? -14.093 -4.244 14.176 1.00 97.88 84 MET A N 1
ATOM 624 C CA . MET A 1 84 ? -14.050 -5.428 13.309 1.00 97.88 84 MET A CA 1
ATOM 625 C C . MET A 1 84 ? -12.628 -5.731 12.828 1.00 97.88 84 MET A C 1
ATOM 627 O O . MET A 1 84 ? -12.189 -6.878 12.891 1.00 97.88 84 MET A O 1
ATOM 631 N N . LEU A 1 85 ? -11.889 -4.708 12.391 1.00 98.12 85 LEU A N 1
ATOM 632 C CA . LEU A 1 85 ? -10.508 -4.865 11.936 1.00 98.12 85 LEU A CA 1
ATOM 633 C C . LEU A 1 85 ? -9.583 -5.246 13.097 1.00 98.12 85 LEU A C 1
ATOM 635 O O . LEU A 1 85 ? -8.755 -6.137 12.927 1.00 98.12 85 LEU A O 1
ATOM 639 N N . SER A 1 86 ? -9.771 -4.669 14.286 1.00 98.12 86 SER A N 1
ATOM 640 C CA . SER A 1 86 ? -9.002 -5.047 15.478 1.00 98.12 86 SER A CA 1
ATOM 641 C C . SER A 1 86 ? -9.254 -6.491 15.892 1.00 98.12 86 SER A C 1
ATOM 643 O O . SER A 1 86 ? -8.312 -7.223 16.186 1.00 98.12 86 SER A O 1
ATOM 645 N N . GLY A 1 87 ? -10.515 -6.934 15.856 1.00 97.44 87 GLY A N 1
ATOM 646 C CA . GLY A 1 87 ? -10.869 -8.330 16.106 1.00 97.44 87 GLY A CA 1
ATOM 647 C C . GLY A 1 87 ? -10.234 -9.286 15.094 1.00 97.44 87 GLY A C 1
ATOM 648 O O . GLY A 1 87 ? -9.743 -10.344 15.479 1.00 97.44 87 GLY A O 1
ATOM 649 N N . PHE A 1 88 ? -10.193 -8.899 13.817 1.00 97.62 88 PHE A N 1
ATOM 650 C CA . PHE A 1 88 ? -9.595 -9.703 12.753 1.00 97.62 88 PHE A CA 1
ATOM 651 C C . PHE A 1 88 ? -8.063 -9.782 12.846 1.00 97.62 88 PHE A C 1
ATOM 653 O O . PHE A 1 88 ? -7.500 -10.872 12.765 1.00 97.62 88 PHE A O 1
ATOM 660 N N . PHE A 1 89 ? -7.379 -8.649 13.030 1.00 96.88 89 PHE A N 1
ATOM 661 C CA . PHE A 1 89 ? -5.915 -8.609 13.101 1.00 96.88 89 PHE A CA 1
ATOM 662 C C . PHE A 1 89 ? -5.355 -8.994 14.476 1.00 96.88 89 PHE A C 1
ATOM 664 O O . PHE A 1 89 ? -4.152 -9.213 14.599 1.00 96.88 89 PHE A O 1
ATOM 671 N N . GLY A 1 90 ? -6.194 -9.058 15.514 1.00 96.56 90 GLY A N 1
ATOM 672 C CA . GLY A 1 90 ? -5.756 -9.326 16.886 1.00 96.56 90 GLY A CA 1
ATOM 673 C C . GLY A 1 90 ? -4.867 -8.222 17.469 1.00 96.56 90 GLY A C 1
ATOM 674 O O . GLY A 1 90 ? -4.095 -8.480 18.385 1.00 96.56 90 GLY A O 1
ATOM 675 N N . SER A 1 91 ? -4.941 -7.010 16.917 1.00 96.94 91 SER A N 1
ATOM 676 C CA . SER A 1 91 ? -4.190 -5.821 17.339 1.00 96.94 91 SER A CA 1
ATOM 677 C C . SER A 1 91 ? -5.136 -4.627 17.362 1.00 96.94 91 SER A C 1
ATOM 679 O O . SER A 1 91 ? -6.060 -4.570 16.554 1.00 96.94 91 SER A O 1
ATOM 681 N N . ASN A 1 92 ? -4.925 -3.680 18.272 1.00 97.62 92 ASN A N 1
ATOM 682 C CA . ASN A 1 92 ? -5.748 -2.479 18.373 1.00 97.62 92 ASN A CA 1
ATOM 683 C C . ASN A 1 92 ? -5.443 -1.539 17.197 1.00 97.62 92 ASN A C 1
ATOM 685 O O . ASN A 1 92 ? -4.400 -0.886 17.177 1.00 97.62 92 ASN A O 1
ATOM 689 N N . VAL A 1 93 ? -6.323 -1.499 16.196 1.00 97.50 93 VAL A N 1
ATOM 690 C CA . VAL A 1 93 ? -6.100 -0.747 14.955 1.00 97.50 93 VAL A CA 1
ATOM 691 C C . VAL A 1 93 ? -7.237 0.213 14.634 1.00 97.50 93 VAL A C 1
ATOM 693 O O . VAL A 1 93 ? -8.406 -0.069 14.886 1.00 97.50 93 VAL A O 1
ATOM 696 N N . SER A 1 94 ? -6.875 1.326 14.001 1.00 96.75 94 SER A N 1
ATOM 697 C CA . SER A 1 94 ? -7.793 2.320 13.446 1.00 96.75 94 SER A CA 1
ATOM 698 C C . SER A 1 94 ? -7.585 2.448 11.940 1.00 96.75 94 SER A C 1
ATOM 700 O O . SER A 1 94 ? -6.442 2.490 11.475 1.00 96.75 94 SER A O 1
ATOM 702 N N . LEU A 1 95 ? -8.666 2.507 11.161 1.00 96.81 95 LEU A N 1
ATOM 703 C CA . LEU A 1 95 ? -8.592 2.805 9.731 1.00 96.81 95 LEU A CA 1
ATOM 704 C C . LEU A 1 95 ? -8.671 4.319 9.493 1.00 96.81 95 LEU A C 1
ATOM 706 O O . LEU A 1 95 ? -9.734 4.929 9.620 1.00 96.81 95 LEU A O 1
ATOM 710 N N . GLU A 1 96 ? -7.562 4.915 9.063 1.00 93.50 96 GLU A N 1
ATOM 711 C CA . GLU A 1 96 ? -7.426 6.361 8.872 1.00 93.50 96 GLU A CA 1
ATOM 712 C C . GLU A 1 96 ? -7.337 6.744 7.389 1.00 93.50 96 GLU A C 1
ATOM 714 O O . GLU A 1 96 ? -6.769 6.013 6.579 1.00 93.50 96 GLU A O 1
ATOM 719 N N . THR A 1 97 ? -7.898 7.906 7.034 1.00 89.50 97 THR A N 1
ATOM 720 C CA . THR A 1 97 ? -7.955 8.434 5.652 1.00 89.50 97 THR A CA 1
ATOM 721 C C . THR A 1 97 ? -7.016 9.611 5.402 1.00 89.50 97 THR A C 1
ATOM 723 O O . THR A 1 97 ? -6.981 10.176 4.308 1.00 89.50 97 THR A O 1
ATOM 726 N N . ALA A 1 98 ? -6.342 10.067 6.449 1.00 78.19 98 ALA A N 1
ATOM 727 C CA . ALA A 1 98 ? -5.431 11.188 6.400 1.00 78.19 98 ALA A CA 1
ATOM 728 C C . ALA A 1 98 ? -4.343 10.938 7.442 1.00 78.19 98 ALA A C 1
ATOM 730 O O . ALA A 1 98 ? -4.674 10.778 8.621 1.00 78.19 98 ALA A O 1
ATOM 731 N N . PRO A 1 99 ? -3.068 10.899 7.029 1.00 76.38 99 PRO A N 1
ATOM 732 C CA . PRO A 1 99 ? -1.980 10.741 7.973 1.00 76.38 99 PRO A CA 1
ATOM 733 C C . PRO A 1 99 ? -2.023 11.861 9.014 1.00 76.38 99 PRO A C 1
ATOM 735 O O . PRO A 1 99 ? -2.084 13.041 8.671 1.00 76.38 99 PRO A O 1
ATOM 738 N N . SER A 1 100 ? -2.014 11.480 10.291 1.00 68.94 100 SER A N 1
ATOM 739 C CA . SER A 1 100 ? -1.936 12.403 11.420 1.00 68.94 100 SER A CA 1
ATOM 740 C C . SER A 1 100 ? -0.605 12.217 12.149 1.00 68.94 100 SER A C 1
ATOM 742 O O . SER A 1 100 ? -0.286 11.120 12.613 1.00 68.94 100 SER A O 1
ATOM 744 N N . GLY A 1 101 ? 0.172 13.298 12.257 1.00 75.88 101 GLY A N 1
ATOM 745 C CA . GLY A 1 101 ? 1.492 13.274 12.888 1.00 75.88 101 GLY A CA 1
ATOM 746 C C . GLY A 1 101 ? 2.576 12.632 12.019 1.00 75.88 101 GLY A C 1
ATOM 747 O O . GLY A 1 101 ? 2.478 12.606 10.794 1.00 75.88 101 GLY A O 1
ATOM 748 N N . GLU A 1 102 ? 3.638 12.157 12.668 1.00 84.62 102 GLU A N 1
ATOM 749 C CA . GLU A 1 102 ? 4.769 11.523 11.991 1.00 84.62 102 GLU A CA 1
ATOM 750 C C . GLU A 1 102 ? 4.362 10.180 11.375 1.00 84.62 102 GLU A C 1
ATOM 752 O O . GLU A 1 102 ? 3.721 9.344 12.018 1.00 84.62 102 GLU A O 1
ATOM 757 N N . LEU A 1 103 ? 4.746 9.967 10.116 1.00 92.31 103 LEU A N 1
ATOM 758 C CA . LEU A 1 103 ? 4.401 8.756 9.389 1.00 92.31 103 LEU A CA 1
ATOM 759 C C . LEU A 1 103 ? 5.466 7.684 9.608 1.00 92.31 103 LEU A C 1
ATOM 761 O O . LEU A 1 103 ? 6.468 7.636 8.899 1.00 92.31 103 LEU A O 1
ATOM 765 N N . LEU A 1 104 ? 5.243 6.826 10.598 1.00 95.38 104 LEU A N 1
ATOM 766 C CA . LEU A 1 104 ? 6.162 5.752 10.973 1.00 95.38 104 LEU A CA 1
ATOM 767 C C . LEU A 1 104 ? 5.572 4.379 10.667 1.00 95.38 104 LEU A C 1
ATOM 769 O O . LEU A 1 104 ? 4.359 4.188 10.710 1.00 95.38 104 LEU A O 1
ATOM 773 N N . ARG A 1 105 ? 6.441 3.398 10.440 1.00 96.06 105 ARG A N 1
ATOM 774 C CA . ARG A 1 105 ? 6.093 1.973 10.392 1.00 96.06 105 ARG A CA 1
ATOM 775 C C . ARG A 1 105 ? 7.135 1.138 11.108 1.00 96.06 105 ARG A C 1
ATOM 777 O O . ARG A 1 105 ? 8.302 1.514 11.153 1.00 96.06 105 ARG A O 1
ATOM 784 N N . GLU A 1 106 ? 6.740 -0.052 11.518 1.00 96.62 106 GLU A N 1
ATOM 785 C CA . GLU A 1 106 ? 7.691 -1.104 11.859 1.00 96.62 106 GLU A CA 1
ATOM 786 C C . GLU A 1 106 ? 8.100 -1.916 10.624 1.00 96.62 106 GLU A C 1
ATOM 788 O O . GLU A 1 106 ? 7.291 -2.202 9.729 1.00 96.62 106 GLU A O 1
ATOM 793 N N . THR A 1 107 ? 9.371 -2.302 10.591 1.00 95.44 107 THR A N 1
ATOM 794 C CA . THR A 1 107 ? 9.964 -3.180 9.586 1.00 95.44 107 THR A CA 1
ATOM 795 C C . THR A 1 107 ? 10.754 -4.284 10.272 1.00 95.44 107 THR A C 1
ATOM 797 O O . THR A 1 107 ? 11.645 -4.029 11.074 1.00 95.44 107 THR A O 1
ATOM 800 N N . ASP A 1 108 ? 10.440 -5.519 9.908 1.00 94.25 108 ASP A N 1
ATOM 801 C CA . ASP A 1 108 ? 11.181 -6.710 10.286 1.00 94.25 108 ASP A CA 1
ATOM 802 C C . ASP A 1 108 ? 12.430 -6.821 9.402 1.00 94.25 108 ASP A C 1
ATOM 804 O O . ASP A 1 108 ? 12.364 -7.049 8.189 1.00 94.25 108 ASP A O 1
ATOM 808 N N . ARG A 1 109 ? 13.584 -6.593 10.023 1.00 93.44 109 ARG A N 1
ATOM 809 C CA . ARG A 1 109 ? 14.919 -6.647 9.428 1.00 93.44 109 ARG A CA 1
ATOM 810 C C . ARG A 1 109 ? 15.624 -7.969 9.724 1.00 93.44 109 ARG A C 1
ATOM 812 O O . ARG A 1 109 ? 16.812 -8.090 9.415 1.00 93.44 109 ARG A O 1
ATOM 819 N N . THR A 1 110 ? 14.930 -8.969 10.279 1.00 90.88 110 THR A N 1
ATOM 820 C CA . THR A 1 110 ? 15.533 -10.279 10.539 1.00 90.88 110 THR A CA 1
ATOM 821 C C . THR A 1 110 ? 16.050 -10.886 9.224 1.00 90.88 110 THR A C 1
ATOM 823 O O . THR A 1 110 ? 15.278 -11.085 8.282 1.00 90.88 110 THR A O 1
ATOM 826 N N . PRO A 1 111 ? 17.357 -11.195 9.116 1.00 86.94 111 PRO A N 1
ATOM 827 C CA . PRO A 1 111 ? 17.933 -11.751 7.898 1.00 86.94 111 PRO A CA 1
ATOM 828 C C . PRO A 1 111 ? 17.276 -13.076 7.494 1.00 86.94 111 PRO A C 1
ATOM 830 O O . PRO A 1 111 ? 17.383 -14.070 8.200 1.00 86.94 111 PRO A O 1
ATOM 833 N N . ALA A 1 112 ? 16.685 -13.129 6.299 1.00 77.50 112 ALA A N 1
ATOM 834 C CA . ALA A 1 112 ? 15.966 -14.314 5.810 1.00 77.50 112 ALA A CA 1
ATOM 835 C C . ALA A 1 112 ? 16.832 -15.581 5.613 1.00 77.50 112 ALA A C 1
ATOM 837 O O . ALA A 1 112 ? 16.295 -16.660 5.391 1.00 77.50 112 ALA A O 1
ATOM 838 N N . HIS A 1 113 ? 18.162 -15.453 5.634 1.00 74.44 113 HIS A N 1
ATOM 839 C CA . HIS A 1 113 ? 19.126 -16.527 5.346 1.00 74.44 113 HIS A CA 1
ATOM 840 C C . HIS A 1 113 ? 19.937 -16.960 6.575 1.00 74.44 113 HIS A C 1
ATOM 842 O O . HIS A 1 113 ? 20.907 -17.706 6.435 1.00 74.44 113 HIS A O 1
ATOM 848 N N . ARG A 1 114 ? 19.610 -16.443 7.762 1.00 69.44 114 ARG A N 1
ATOM 849 C CA . ARG A 1 114 ? 20.267 -16.822 9.011 1.00 69.44 114 ARG A CA 1
ATOM 850 C C . ARG A 1 114 ? 19.216 -17.147 10.052 1.00 69.44 114 ARG A C 1
ATOM 852 O O . ARG A 1 114 ? 18.275 -16.382 10.228 1.00 69.44 114 ARG A O 1
ATOM 859 N N . ASP A 1 115 ? 19.439 -18.242 10.762 1.00 71.12 115 ASP A N 1
ATOM 860 C CA . ASP A 1 115 ? 18.713 -18.524 11.990 1.00 71.12 115 ASP A CA 1
ATOM 861 C C . ASP A 1 115 ? 19.232 -17.556 13.051 1.00 71.12 115 ASP A C 1
ATOM 863 O O . ASP A 1 115 ? 20.343 -17.694 13.567 1.00 71.12 115 ASP A O 1
ATOM 867 N N . VAL A 1 116 ? 18.461 -16.498 13.280 1.00 75.75 116 VAL A N 1
ATOM 868 C CA . VAL A 1 116 ? 18.704 -15.529 14.344 1.00 75.75 116 VAL A CA 1
ATOM 869 C C . VAL A 1 116 ? 17.639 -15.758 15.402 1.00 75.75 116 VAL A C 1
ATOM 871 O O . VAL A 1 116 ? 16.458 -15.868 15.070 1.00 75.75 116 VAL A O 1
ATOM 874 N N . ASP A 1 117 ? 18.049 -15.834 16.665 1.00 77.19 117 ASP A N 1
ATOM 875 C CA . ASP A 1 117 ? 17.105 -15.914 17.773 1.00 77.19 117 ASP A CA 1
ATOM 876 C C . ASP A 1 117 ? 16.396 -14.561 17.930 1.00 77.19 117 ASP A C 1
ATOM 878 O O . ASP A 1 117 ? 17.016 -13.552 18.271 1.00 77.19 117 ASP A O 1
ATOM 882 N N . GLY A 1 118 ? 15.085 -14.551 17.685 1.00 81.56 118 GLY A N 1
ATOM 883 C CA . GLY A 1 118 ? 14.228 -13.374 17.836 1.00 81.56 118 GLY A CA 1
ATOM 884 C C . GLY A 1 118 ? 14.068 -12.509 16.580 1.00 81.56 118 GLY A C 1
ATOM 885 O O . GLY A 1 118 ? 14.589 -12.790 15.497 1.00 81.56 118 GLY A O 1
ATOM 886 N N . GLU A 1 119 ? 13.282 -11.446 16.733 1.00 88.19 119 GLU A N 1
ATOM 887 C CA . GLU A 1 119 ? 12.960 -10.500 15.665 1.00 88.19 119 GLU A CA 1
ATOM 888 C C . GLU A 1 119 ? 13.801 -9.228 15.803 1.00 88.19 119 GLU A C 1
ATOM 890 O O . GLU A 1 119 ? 13.941 -8.680 16.897 1.00 88.19 119 GLU A O 1
ATOM 895 N N . ILE A 1 120 ? 14.351 -8.746 14.689 1.00 91.69 120 ILE A N 1
ATOM 896 C CA . ILE A 1 120 ? 15.016 -7.444 14.622 1.00 91.69 120 ILE A CA 1
ATOM 897 C C . ILE A 1 120 ? 14.017 -6.487 13.985 1.00 91.69 120 ILE A C 1
ATOM 899 O O . ILE A 1 120 ? 13.907 -6.431 12.763 1.00 91.69 120 ILE A O 1
ATOM 903 N N . VAL A 1 121 ? 13.257 -5.777 14.815 1.00 95.00 121 VAL A N 1
ATOM 904 C CA . VAL A 1 121 ? 12.228 -4.836 14.359 1.00 95.00 121 VAL A CA 1
ATOM 905 C C . VAL A 1 121 ? 12.737 -3.409 14.514 1.00 95.00 121 VAL A C 1
ATOM 907 O O . VAL A 1 121 ? 13.161 -3.006 15.596 1.00 95.00 121 VAL A O 1
ATOM 910 N N . GLU A 1 122 ? 12.680 -2.646 13.428 1.00 96.38 122 GLU A N 1
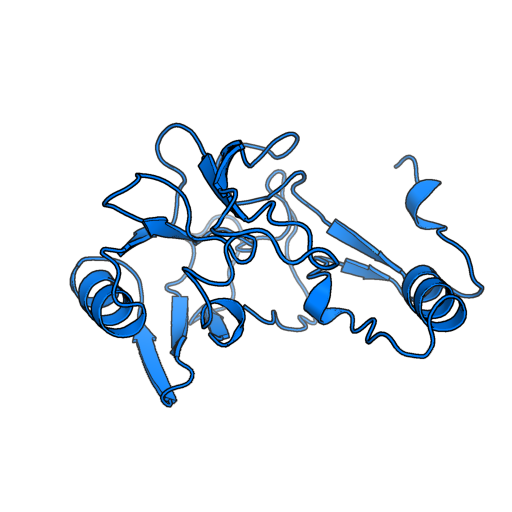ATOM 911 C CA . GLU A 1 122 ? 13.053 -1.233 13.389 1.00 96.38 122 GLU A CA 1
ATOM 912 C C . GLU A 1 122 ? 11.832 -0.368 13.073 1.00 96.38 122 GLU A C 1
ATOM 914 O O . GLU A 1 122 ? 11.010 -0.721 12.223 1.00 96.38 122 GLU A O 1
ATOM 919 N N . THR A 1 123 ? 11.732 0.785 13.733 1.00 96.75 123 THR A N 1
ATOM 920 C CA . THR A 1 123 ? 10.740 1.812 13.403 1.00 96.75 123 THR A CA 1
ATOM 921 C C . THR A 1 123 ? 11.363 2.818 12.447 1.00 96.75 123 THR A C 1
ATOM 923 O O . THR A 1 123 ? 12.393 3.417 12.749 1.00 96.75 123 THR A O 1
ATOM 926 N N . GLU A 1 124 ? 10.735 3.009 11.291 1.00 95.31 124 GLU A N 1
ATOM 927 C CA . GLU A 1 124 ? 11.279 3.791 10.183 1.00 95.31 124 GLU A CA 1
ATOM 928 C C . GLU A 1 124 ? 10.244 4.783 9.637 1.00 95.31 124 GLU A C 1
ATOM 930 O O . GLU A 1 124 ? 9.047 4.467 9.618 1.00 95.31 124 GLU A O 1
ATOM 935 N N . PRO A 1 125 ? 10.686 5.943 9.120 1.00 94.06 125 PRO A N 1
ATOM 936 C CA . PRO A 1 125 ? 9.797 6.883 8.457 1.00 94.06 125 PRO A CA 1
ATOM 937 C C . PRO A 1 125 ? 9.252 6.341 7.128 1.00 94.06 125 PRO A C 1
ATOM 939 O O . PRO A 1 125 ? 9.877 5.546 6.416 1.00 94.06 125 PRO A O 1
ATOM 942 N N . MET A 1 126 ? 8.061 6.818 6.785 1.00 92.62 126 MET A N 1
ATOM 943 C CA . MET A 1 126 ? 7.371 6.634 5.512 1.00 92.62 126 MET A CA 1
ATOM 944 C C . MET A 1 126 ? 7.277 7.970 4.764 1.00 92.62 126 MET A C 1
ATOM 946 O O . MET A 1 126 ? 7.684 9.009 5.273 1.00 92.62 126 MET A O 1
ATOM 950 N N . GLY A 1 127 ? 6.738 7.949 3.543 1.00 87.88 127 GLY A N 1
ATOM 951 C CA . GLY A 1 127 ? 6.428 9.171 2.799 1.00 87.88 127 GLY A CA 1
ATOM 952 C C . GLY A 1 127 ? 7.643 9.975 2.330 1.00 87.88 127 GLY A C 1
ATOM 953 O O . GLY A 1 127 ? 7.474 11.125 1.965 1.00 87.88 127 GLY A O 1
ATOM 954 N N . LEU A 1 128 ? 8.842 9.379 2.310 1.00 88.19 128 LEU A N 1
ATOM 955 C CA . LEU A 1 128 ? 10.142 10.049 2.125 1.00 88.19 128 LEU A CA 1
ATOM 956 C C . LEU A 1 128 ? 10.141 11.219 1.120 1.00 88.19 128 LEU A C 1
ATOM 958 O O . LEU A 1 128 ? 10.295 12.369 1.508 1.00 88.19 128 LEU A O 1
ATOM 962 N N . GLY A 1 129 ? 10.001 10.927 -0.172 1.00 86.56 129 GLY A N 1
ATOM 963 C CA . GLY A 1 129 ? 9.909 11.920 -1.246 1.00 86.56 129 GLY A CA 1
ATOM 964 C C . GLY A 1 129 ? 8.479 12.114 -1.750 1.00 86.56 129 GLY A C 1
ATOM 965 O O . GLY A 1 129 ? 8.289 12.633 -2.849 1.00 86.56 129 GLY A O 1
ATOM 966 N N . ALA A 1 130 ? 7.483 11.636 -1.002 1.00 90.00 130 ALA A N 1
ATOM 967 C CA . ALA A 1 130 ? 6.087 11.735 -1.376 1.00 90.00 130 ALA A CA 1
ATOM 968 C C . ALA A 1 130 ? 5.486 13.012 -0.774 1.00 90.00 130 ALA A C 1
ATOM 970 O O . ALA A 1 130 ? 5.852 13.396 0.336 1.00 90.00 130 ALA A O 1
ATOM 971 N N . PRO A 1 131 ? 4.547 13.665 -1.469 1.00 89.25 131 PRO A N 1
ATOM 972 C CA . PRO A 1 131 ? 3.764 14.739 -0.877 1.00 89.25 131 PRO A CA 1
ATOM 973 C C . PRO A 1 131 ? 3.007 14.266 0.369 1.00 89.25 131 PRO A C 1
ATOM 975 O O . PRO A 1 131 ? 2.608 13.102 0.476 1.00 89.25 131 PRO A O 1
ATOM 978 N N . GLU A 1 132 ? 2.769 15.193 1.293 1.00 89.12 132 GLU A N 1
ATOM 979 C CA . GLU A 1 132 ? 1.960 14.931 2.481 1.00 89.12 132 GLU A CA 1
ATOM 980 C C . GLU A 1 132 ? 0.503 14.587 2.117 1.00 89.12 132 GLU A C 1
ATOM 982 O O . GLU A 1 132 ? -0.030 15.024 1.099 1.00 89.12 132 GLU A O 1
ATOM 987 N N . GLY A 1 133 ? -0.170 13.816 2.979 1.00 88.81 133 GLY A N 1
ATOM 988 C CA . GLY A 1 133 ? -1.604 13.512 2.846 1.00 88.81 133 GLY A CA 1
ATOM 989 C C . GLY A 1 133 ? -1.947 12.113 2.318 1.00 88.81 133 GLY A C 1
ATOM 990 O O . GLY A 1 133 ? -3.129 11.771 2.205 1.00 88.81 133 GLY A O 1
ATOM 991 N N . ARG A 1 134 ? -0.944 11.276 2.031 1.00 92.06 134 ARG A N 1
ATOM 992 C CA . ARG A 1 134 ? -1.111 9.883 1.583 1.00 92.06 134 ARG A CA 1
ATOM 993 C C . ARG A 1 134 ? -0.093 8.951 2.243 1.00 92.06 134 ARG A C 1
ATOM 995 O O . ARG A 1 134 ? 0.982 9.374 2.652 1.00 92.06 134 ARG A O 1
ATOM 1002 N N . TYR A 1 135 ? -0.407 7.660 2.296 1.00 93.38 135 TYR A N 1
ATOM 1003 C CA . TYR A 1 135 ? 0.422 6.629 2.928 1.00 93.38 135 TYR A CA 1
ATOM 1004 C C . TYR A 1 135 ? 1.388 5.966 1.934 1.00 93.38 135 TYR A C 1
ATOM 1006 O O . TYR A 1 135 ? 1.449 4.739 1.819 1.00 93.38 135 TYR A O 1
ATOM 1014 N N . HIS A 1 136 ? 2.128 6.774 1.169 1.00 92.44 136 HIS A N 1
ATOM 1015 C CA . HIS A 1 136 ? 3.173 6.264 0.277 1.00 92.44 136 HIS A CA 1
ATOM 1016 C C . HIS A 1 136 ? 4.432 5.868 1.051 1.00 92.44 136 HIS A C 1
ATOM 1018 O O . HIS A 1 136 ? 4.771 6.428 2.089 1.00 92.44 136 HIS A O 1
ATOM 1024 N N . ASP A 1 137 ? 5.170 4.913 0.491 1.00 89.38 137 ASP A N 1
ATOM 1025 C CA . ASP A 1 137 ? 6.458 4.483 1.033 1.00 89.38 137 ASP A CA 1
ATOM 1026 C C . ASP A 1 137 ? 7.580 5.481 0.740 1.00 89.38 137 ASP A C 1
ATOM 1028 O O . ASP A 1 137 ? 8.418 5.737 1.600 1.00 89.38 137 ASP A O 1
ATOM 1032 N N . CYS A 1 138 ? 7.627 5.982 -0.495 1.00 88.06 138 CYS A N 1
ATOM 1033 C CA . CYS A 1 138 ? 8.740 6.785 -0.988 1.00 88.06 138 CYS A CA 1
ATOM 1034 C C . CYS A 1 138 ? 8.282 7.878 -1.952 1.00 88.06 138 CYS A C 1
ATOM 1036 O O . CYS A 1 138 ? 8.589 9.030 -1.704 1.00 88.06 138 CYS A O 1
ATOM 1038 N N . GLY A 1 139 ? 7.536 7.547 -3.011 1.00 90.50 139 GLY A N 1
ATOM 1039 C CA . GLY A 1 139 ? 7.046 8.524 -3.990 1.00 90.50 139 GLY A CA 1
ATOM 1040 C C . GLY A 1 139 ? 5.559 8.343 -4.319 1.00 90.50 139 GLY A C 1
ATOM 1041 O O . GLY A 1 139 ? 5.009 7.266 -4.053 1.00 90.50 139 GLY A O 1
ATOM 1042 N N . PRO A 1 140 ? 4.915 9.370 -4.908 1.00 91.94 140 PRO A N 1
ATOM 1043 C CA . PRO A 1 140 ? 3.477 9.368 -5.197 1.00 91.94 140 PRO A CA 1
ATOM 1044 C C . PRO A 1 140 ? 3.095 8.404 -6.329 1.00 91.94 140 PRO A C 1
ATOM 1046 O O . PRO A 1 140 ? 1.976 7.898 -6.375 1.00 91.94 140 PRO A O 1
ATOM 1049 N N . ILE A 1 141 ? 4.036 8.108 -7.232 1.00 93.25 141 ILE A N 1
ATOM 1050 C CA . ILE A 1 141 ? 3.852 7.183 -8.351 1.00 93.25 141 ILE A CA 1
ATOM 1051 C C . ILE A 1 141 ? 4.989 6.164 -8.358 1.00 93.25 141 ILE A C 1
ATOM 1053 O O . ILE A 1 141 ? 6.163 6.524 -8.414 1.00 93.25 141 ILE A O 1
ATOM 1057 N N . HIS A 1 142 ? 4.633 4.880 -8.358 1.00 93.44 142 HIS A N 1
ATOM 1058 C CA . HIS A 1 142 ? 5.553 3.790 -8.664 1.00 93.44 142 HIS A CA 1
ATOM 1059 C C . HIS A 1 142 ? 5.296 3.269 -10.081 1.00 93.44 142 HIS A C 1
ATOM 1061 O O . HIS A 1 142 ? 4.225 2.728 -10.370 1.00 93.44 142 HIS A O 1
ATOM 1067 N N . ILE A 1 143 ? 6.295 3.413 -10.951 1.00 94.56 143 ILE A N 1
ATOM 1068 C CA . ILE A 1 143 ? 6.295 2.859 -12.307 1.00 94.56 143 ILE A CA 1
ATOM 1069 C C . ILE A 1 143 ? 7.121 1.573 -12.326 1.00 94.56 143 ILE A C 1
ATOM 1071 O O . ILE A 1 143 ? 8.142 1.479 -11.645 1.00 94.56 143 ILE A O 1
ATOM 1075 N N . LEU A 1 144 ? 6.668 0.594 -13.102 1.00 96.38 144 LEU A N 1
ATOM 1076 C CA . LEU A 1 144 ? 7.377 -0.645 -13.398 1.00 96.38 144 LEU A CA 1
ATOM 1077 C C . LEU A 1 144 ? 7.171 -0.994 -14.873 1.00 96.38 144 LEU A C 1
ATOM 1079 O O . LEU A 1 144 ? 6.114 -0.688 -15.428 1.00 96.38 144 LEU A O 1
ATOM 1083 N N . THR A 1 145 ? 8.134 -1.657 -15.510 1.00 97.62 145 THR A N 1
ATOM 1084 C CA . THR A 1 145 ? 7.984 -2.112 -16.903 1.00 97.62 145 THR A CA 1
ATOM 1085 C C . THR A 1 145 ? 7.914 -3.630 -17.040 1.00 97.62 145 THR A C 1
ATOM 1087 O O . THR A 1 145 ? 8.390 -4.387 -16.186 1.00 97.62 145 THR A O 1
ATOM 1090 N N . THR A 1 146 ? 7.332 -4.106 -18.146 1.00 97.25 146 THR A N 1
ATOM 1091 C CA . THR A 1 146 ? 7.356 -5.537 -18.496 1.00 97.25 146 THR A CA 1
ATOM 1092 C C . THR A 1 146 ? 8.776 -6.026 -18.812 1.00 97.25 146 THR A C 1
ATOM 1094 O O . THR A 1 146 ? 9.094 -7.173 -18.491 1.00 97.25 146 THR A O 1
ATOM 1097 N N . ALA A 1 147 ? 9.651 -5.159 -19.338 1.00 97.62 147 ALA A N 1
ATOM 1098 C CA . ALA A 1 147 ? 11.077 -5.435 -19.541 1.00 97.62 147 ALA A CA 1
ATOM 1099 C C . ALA A 1 147 ? 11.805 -5.738 -18.219 1.00 97.62 147 ALA A C 1
ATOM 1101 O O . ALA A 1 147 ? 12.507 -6.749 -18.120 1.00 97.62 147 ALA A O 1
ATOM 1102 N N . THR A 1 148 ? 11.560 -4.948 -17.166 1.00 97.38 148 THR A N 1
ATOM 1103 C CA . THR A 1 148 ? 12.104 -5.219 -15.825 1.00 97.38 148 THR A CA 1
ATOM 1104 C C . THR A 1 148 ? 11.634 -6.569 -15.290 1.00 97.38 148 THR A C 1
ATOM 1106 O O . THR A 1 148 ? 12.446 -7.359 -14.806 1.00 97.38 148 THR A O 1
ATOM 1109 N N . LEU A 1 149 ? 10.340 -6.887 -15.412 1.00 96.62 149 LEU A N 1
ATOM 1110 C CA . LEU A 1 149 ? 9.802 -8.168 -14.938 1.00 96.62 149 LEU A CA 1
ATOM 1111 C C . LEU A 1 149 ? 10.417 -9.372 -15.671 1.00 96.62 149 LEU A C 1
ATOM 1113 O O . LEU A 1 149 ? 10.797 -10.346 -15.016 1.00 96.62 149 LEU A O 1
ATOM 1117 N N . ARG A 1 150 ? 10.570 -9.301 -17.003 1.00 95.88 150 ARG A N 1
ATOM 1118 C CA . ARG A 1 150 ? 11.263 -10.340 -17.790 1.00 95.88 150 ARG A CA 1
ATOM 1119 C C . ARG A 1 150 ? 12.714 -10.498 -17.353 1.00 95.88 150 ARG A C 1
ATOM 1121 O O . ARG A 1 150 ? 13.166 -11.618 -17.119 1.00 95.88 150 ARG A O 1
ATOM 1128 N N . THR A 1 151 ? 13.411 -9.380 -17.174 1.00 96.94 151 THR A N 1
ATOM 1129 C CA . THR A 1 151 ? 14.813 -9.356 -16.745 1.00 96.94 151 THR A CA 1
ATOM 1130 C C . THR A 1 151 ? 14.986 -10.026 -15.391 1.00 96.94 151 THR A C 1
ATOM 1132 O O . THR A 1 151 ? 15.831 -10.907 -15.250 1.00 96.94 151 THR A O 1
ATOM 1135 N N . LEU A 1 152 ? 14.165 -9.672 -14.400 1.00 96.06 152 LEU A N 1
ATOM 1136 C CA . LEU A 1 152 ? 14.212 -10.286 -13.073 1.00 96.06 152 LEU A CA 1
ATOM 1137 C C . LEU A 1 152 ? 13.939 -11.797 -13.132 1.00 96.06 152 LEU A C 1
ATOM 1139 O O . LEU A 1 152 ? 14.696 -12.578 -12.551 1.00 96.06 152 LEU A O 1
ATOM 1143 N N . ALA A 1 153 ? 12.920 -12.215 -13.890 1.00 94.75 153 ALA A N 1
ATOM 1144 C CA . ALA A 1 153 ? 12.586 -13.627 -14.071 1.00 94.75 153 ALA A CA 1
ATOM 1145 C C . ALA A 1 153 ? 13.725 -14.431 -14.718 1.00 94.75 153 ALA A C 1
ATOM 1147 O O . ALA A 1 153 ? 14.000 -15.551 -14.289 1.00 94.75 153 ALA A O 1
ATOM 1148 N N . ALA A 1 154 ? 14.436 -13.852 -15.690 1.00 95.38 154 ALA A N 1
ATOM 1149 C CA . ALA A 1 154 ? 15.597 -14.485 -16.311 1.00 95.38 154 ALA A CA 1
ATOM 1150 C C . ALA A 1 154 ? 16.780 -14.658 -15.338 1.00 95.38 154 ALA A C 1
ATOM 1152 O O . ALA A 1 154 ? 17.507 -15.646 -15.428 1.00 95.38 154 ALA A O 1
ATOM 1153 N N . HIS A 1 155 ? 16.965 -13.735 -14.386 1.00 96.25 155 HIS A N 1
ATOM 1154 C CA . HIS A 1 155 ? 18.047 -13.812 -13.396 1.00 96.25 155 HIS A CA 1
ATOM 1155 C C . HIS A 1 155 ? 17.772 -14.819 -12.271 1.00 96.25 155 HIS A C 1
ATOM 1157 O O . HIS A 1 155 ? 18.715 -15.348 -11.683 1.00 96.25 155 HIS A O 1
ATOM 1163 N N . ASN A 1 156 ? 16.504 -15.091 -11.947 1.00 94.88 156 ASN A N 1
ATOM 1164 C CA . ASN A 1 156 ? 16.142 -16.082 -10.937 1.00 94.88 156 ASN A CA 1
ATOM 1165 C C . ASN A 1 156 ? 14.835 -16.804 -11.286 1.00 94.88 156 ASN A C 1
ATOM 1167 O O . ASN A 1 156 ? 13.766 -16.469 -10.779 1.00 94.88 156 ASN A O 1
ATOM 1171 N N . ALA A 1 157 ? 14.943 -17.859 -12.092 1.00 90.56 157 ALA A N 1
ATOM 1172 C CA . ALA A 1 157 ? 13.796 -18.656 -12.527 1.00 90.56 157 ALA A CA 1
ATOM 1173 C C . ALA A 1 157 ? 13.034 -19.355 -11.380 1.00 90.56 157 ALA A C 1
ATOM 1175 O O . ALA A 1 157 ? 11.893 -19.770 -11.569 1.00 90.56 157 ALA A O 1
ATOM 1176 N N . ASN A 1 158 ? 13.639 -19.482 -10.194 1.00 92.62 158 ASN A N 1
ATOM 1177 C CA . ASN A 1 158 ? 13.006 -20.106 -9.028 1.00 92.62 158 ASN A CA 1
ATOM 1178 C C . ASN A 1 158 ? 12.172 -19.116 -8.197 1.00 92.62 158 ASN A C 1
ATOM 1180 O O . ASN A 1 158 ? 11.466 -19.532 -7.278 1.00 92.62 158 ASN A O 1
ATOM 1184 N N . ALA A 1 159 ? 12.260 -17.813 -8.480 1.00 90.00 159 ALA A N 1
ATOM 1185 C CA . ALA A 1 159 ? 11.486 -16.785 -7.798 1.00 90.00 159 ALA A CA 1
ATOM 1186 C C . ALA A 1 159 ? 10.254 -16.370 -8.615 1.00 90.00 159 ALA A C 1
ATOM 1188 O O . ALA A 1 159 ? 10.258 -16.356 -9.843 1.00 90.00 159 ALA A O 1
ATOM 1189 N N . SER A 1 160 ? 9.189 -15.979 -7.912 1.00 89.44 160 SER A N 1
ATOM 1190 C CA . SER A 1 160 ? 8.002 -15.385 -8.529 1.00 89.44 160 SER A CA 1
ATOM 1191 C C . SER A 1 160 ? 8.138 -13.863 -8.579 1.00 89.44 160 SER A C 1
ATOM 1193 O O . SER A 1 160 ? 8.178 -13.201 -7.537 1.00 89.44 160 SER A O 1
ATOM 1195 N N . PHE A 1 161 ? 8.163 -13.320 -9.796 1.00 92.62 161 PHE A N 1
ATOM 1196 C CA . PHE A 1 161 ? 8.187 -11.883 -10.087 1.00 92.62 161 PHE A CA 1
ATOM 1197 C C . PHE A 1 161 ? 6.830 -11.398 -10.607 1.00 92.62 161 PHE A C 1
ATOM 1199 O O . PHE A 1 161 ? 6.730 -10.752 -11.647 1.00 92.62 161 PHE A O 1
ATOM 1206 N N . ASP A 1 162 ? 5.758 -11.734 -9.893 1.00 90.31 162 ASP A N 1
ATOM 1207 C CA . ASP A 1 162 ? 4.426 -11.222 -10.211 1.00 90.31 162 ASP A CA 1
ATOM 1208 C C . ASP A 1 162 ? 4.340 -9.714 -9.917 1.00 90.31 162 ASP A C 1
ATOM 1210 O O . ASP A 1 162 ? 4.695 -9.260 -8.824 1.00 90.31 162 ASP A O 1
ATOM 1214 N N . ARG A 1 163 ? 3.811 -8.935 -10.870 1.00 90.88 163 ARG A N 1
ATOM 1215 C CA . ARG A 1 163 ? 3.562 -7.490 -10.734 1.00 90.88 163 ARG A CA 1
ATOM 1216 C C . ARG A 1 163 ? 2.828 -7.123 -9.441 1.00 90.88 163 ARG A C 1
ATOM 1218 O O . ARG A 1 163 ? 3.116 -6.077 -8.863 1.00 90.88 163 ARG A O 1
ATOM 1225 N N . VAL A 1 164 ? 1.922 -7.975 -8.946 1.00 88.25 164 VAL A N 1
ATOM 1226 C CA . VAL A 1 164 ? 1.147 -7.684 -7.724 1.00 88.25 164 VAL A CA 1
ATOM 1227 C C . VAL A 1 164 ? 2.027 -7.629 -6.472 1.00 88.25 164 VAL A C 1
ATOM 1229 O O . VAL A 1 164 ? 1.661 -6.983 -5.491 1.00 88.25 164 VAL A O 1
ATOM 1232 N N . ARG A 1 165 ? 3.216 -8.252 -6.492 1.00 87.81 165 ARG A N 1
ATOM 1233 C CA . ARG A 1 165 ? 4.188 -8.166 -5.388 1.00 87.81 165 ARG A CA 1
ATOM 1234 C C . ARG A 1 165 ? 4.877 -6.807 -5.317 1.00 87.81 165 ARG A C 1
ATOM 1236 O O . ARG A 1 165 ? 5.195 -6.357 -4.218 1.00 87.81 165 ARG A O 1
ATOM 1243 N N . PHE A 1 166 ? 5.054 -6.156 -6.464 1.00 91.19 166 PHE A N 1
ATOM 1244 C CA . PHE A 1 166 ? 5.681 -4.837 -6.581 1.00 91.19 166 PHE A CA 1
ATOM 1245 C C . PHE A 1 166 ? 4.694 -3.692 -6.331 1.00 91.19 166 PHE A C 1
ATOM 1247 O O . PHE A 1 166 ? 5.098 -2.624 -5.886 1.00 91.19 166 PHE A O 1
ATOM 1254 N N . ARG A 1 167 ? 3.391 -3.930 -6.552 1.00 91.25 167 ARG A N 1
ATOM 1255 C CA . ARG A 1 167 ? 2.311 -2.935 -6.392 1.00 91.25 167 ARG A CA 1
ATOM 1256 C C . ARG A 1 167 ? 2.619 -1.610 -7.111 1.00 91.25 167 ARG A C 1
ATOM 1258 O O . ARG A 1 167 ? 2.553 -0.548 -6.476 1.00 91.25 167 ARG A O 1
ATOM 1265 N N . PRO A 1 168 ? 2.985 -1.655 -8.408 1.00 94.25 168 PRO A N 1
ATOM 1266 C CA . PRO A 1 168 ? 3.153 -0.435 -9.173 1.00 94.25 168 PRO A CA 1
ATOM 1267 C C . PRO A 1 168 ? 1.801 0.262 -9.332 1.00 94.25 168 PRO A C 1
ATOM 1269 O O . PRO A 1 168 ? 0.757 -0.385 -9.417 1.00 94.25 168 PRO A O 1
ATOM 1272 N N . ASN A 1 169 ? 1.836 1.587 -9.418 1.00 93.69 169 ASN A N 1
ATOM 1273 C CA . ASN A 1 169 ? 0.702 2.376 -9.881 1.00 93.69 169 ASN A CA 1
ATOM 1274 C C . ASN A 1 169 ? 0.513 2.188 -11.389 1.00 93.69 169 ASN A C 1
ATOM 1276 O O . ASN A 1 169 ? -0.612 2.050 -11.861 1.00 93.69 169 ASN A O 1
ATOM 1280 N N . LEU A 1 170 ? 1.628 2.157 -12.128 1.00 93.62 170 LEU A N 1
ATOM 1281 C CA . LEU A 1 170 ? 1.662 2.010 -13.577 1.00 93.62 170 LEU A CA 1
ATOM 1282 C C . LEU A 1 170 ? 2.599 0.865 -13.957 1.00 93.62 170 LEU A C 1
ATOM 1284 O O . LEU A 1 170 ? 3.792 0.904 -13.657 1.00 93.62 170 LEU A O 1
ATOM 1288 N N . LEU A 1 171 ? 2.054 -0.140 -14.639 1.00 95.31 171 LEU A N 1
ATOM 1289 C CA . LEU A 1 171 ? 2.842 -1.141 -15.349 1.00 95.31 171 LEU A CA 1
ATOM 1290 C C . LEU A 1 171 ? 2.831 -0.785 -16.834 1.00 95.31 171 LEU A C 1
ATOM 1292 O O . LEU A 1 171 ? 1.772 -0.823 -17.459 1.00 95.31 171 LEU A O 1
ATOM 1296 N N . ILE A 1 172 ? 3.990 -0.437 -17.381 1.00 95.75 172 ILE A N 1
ATOM 1297 C CA . ILE A 1 172 ? 4.125 -0.026 -18.779 1.00 95.75 172 ILE A CA 1
ATOM 1298 C C . ILE A 1 172 ? 4.678 -1.196 -19.584 1.00 95.75 172 ILE A C 1
ATOM 1300 O O . ILE A 1 172 ? 5.699 -1.790 -19.225 1.00 95.75 172 ILE A O 1
ATOM 1304 N N . ASP A 1 173 ? 3.986 -1.535 -20.668 1.00 96.75 173 ASP A N 1
ATOM 1305 C CA . ASP A 1 173 ? 4.486 -2.528 -21.606 1.00 96.75 173 ASP A CA 1
ATOM 1306 C C . ASP A 1 173 ? 5.546 -1.901 -22.510 1.00 96.75 173 ASP A C 1
ATOM 1308 O O . ASP A 1 173 ? 5.307 -0.873 -23.145 1.00 96.75 173 ASP A O 1
ATOM 1312 N N . VAL A 1 174 ? 6.735 -2.491 -22.508 1.00 96.19 174 VAL A N 1
ATOM 1313 C CA . VAL A 1 174 ? 7.899 -2.020 -23.258 1.00 96.19 174 VAL A CA 1
ATOM 1314 C C . VAL A 1 174 ? 8.593 -3.241 -23.841 1.00 96.19 174 VAL A C 1
ATOM 1316 O O . VAL A 1 174 ? 8.728 -4.259 -23.159 1.00 96.19 174 VAL A O 1
ATOM 1319 N N . ASP A 1 175 ? 9.051 -3.140 -25.085 1.00 95.56 175 ASP A N 1
ATOM 1320 C CA . ASP A 1 175 ? 9.856 -4.177 -25.730 1.00 95.56 175 ASP A CA 1
ATOM 1321 C C . ASP A 1 175 ? 11.266 -4.290 -25.116 1.00 95.56 175 ASP A C 1
ATOM 1323 O O . ASP A 1 175 ? 11.782 -3.359 -24.498 1.00 95.56 175 ASP A O 1
ATOM 1327 N N . GLY A 1 176 ? 11.923 -5.433 -25.328 1.00 94.56 176 GLY A N 1
ATOM 1328 C CA . GLY A 1 176 ? 13.311 -5.665 -24.906 1.00 94.56 176 GLY A CA 1
ATOM 1329 C C . GLY A 1 176 ? 13.476 -6.046 -23.432 1.00 94.56 176 GLY A C 1
ATOM 1330 O O . GLY A 1 176 ? 12.513 -6.383 -22.754 1.00 94.56 176 GLY A O 1
ATOM 1331 N N . ASP A 1 177 ? 14.708 -6.017 -22.934 1.00 95.50 177 ASP A N 1
ATOM 1332 C CA . ASP A 1 177 ? 15.057 -6.390 -21.558 1.00 95.50 177 ASP A CA 1
ATOM 1333 C C . ASP A 1 177 ? 15.900 -5.279 -20.901 1.00 95.50 177 ASP A C 1
ATOM 1335 O O . ASP A 1 177 ? 16.243 -4.273 -21.524 1.00 95.50 177 ASP A O 1
ATOM 1339 N N . GLY A 1 178 ? 16.247 -5.454 -19.630 1.00 96.50 178 GLY A N 1
ATOM 1340 C CA . GLY A 1 178 ? 16.912 -4.469 -18.783 1.00 96.50 178 GLY A CA 1
ATOM 1341 C C . GLY A 1 178 ? 15.942 -3.704 -17.882 1.00 96.50 178 GLY A C 1
ATOM 1342 O O . GLY A 1 178 ? 14.868 -4.193 -17.540 1.00 96.50 178 GLY A O 1
ATOM 1343 N N . PHE A 1 179 ? 16.358 -2.498 -17.486 1.00 96.69 179 PHE A N 1
ATOM 1344 C CA . PHE A 1 179 ? 15.639 -1.621 -16.551 1.00 96.69 179 PHE A CA 1
ATOM 1345 C C . PHE A 1 179 ? 15.425 -0.226 -17.172 1.00 96.69 179 PHE A C 1
ATOM 1347 O O . PHE A 1 179 ? 16.015 0.752 -16.698 1.00 96.69 179 PHE A O 1
ATOM 1354 N N . PRO A 1 180 ? 14.682 -0.121 -18.290 1.00 96.12 180 PRO A N 1
ATOM 1355 C CA . PRO A 1 180 ? 14.590 1.113 -19.074 1.00 96.12 180 PRO A CA 1
ATOM 1356 C C . PRO A 1 180 ? 14.008 2.294 -18.286 1.00 96.12 180 PRO A C 1
ATOM 1358 O O . PRO A 1 180 ? 14.439 3.426 -18.495 1.00 96.12 180 PRO A O 1
ATOM 1361 N N . GLU A 1 181 ? 13.098 2.046 -17.340 1.00 94.44 181 GLU A N 1
ATOM 1362 C CA . GLU A 1 181 ? 12.485 3.089 -16.512 1.00 94.44 181 GLU A CA 1
ATOM 1363 C C . GLU A 1 181 ? 13.494 3.893 -15.678 1.00 94.44 181 GLU A C 1
ATOM 1365 O O . GLU A 1 181 ? 13.244 5.056 -15.381 1.00 94.44 181 GLU A O 1
ATOM 1370 N N . ASN A 1 182 ? 14.669 3.333 -15.368 1.00 94.00 182 ASN A N 1
ATOM 1371 C CA . ASN A 1 182 ? 15.721 4.045 -14.632 1.00 94.00 182 ASN A CA 1
ATOM 1372 C C . ASN A 1 182 ? 16.381 5.166 -15.452 1.00 94.00 182 ASN A C 1
ATOM 1374 O O . ASN A 1 182 ? 17.103 5.988 -14.894 1.00 94.00 182 ASN A O 1
ATOM 1378 N N . GLN A 1 183 ? 16.188 5.174 -16.773 1.00 93.38 183 GLN A N 1
ATOM 1379 C CA . GLN A 1 183 ? 16.737 6.186 -17.680 1.00 93.38 183 GLN A CA 1
ATOM 1380 C C . GLN A 1 183 ? 15.708 7.265 -18.044 1.00 93.38 183 GLN A C 1
ATOM 1382 O O . GLN A 1 183 ? 16.030 8.202 -18.775 1.00 93.38 183 GLN A O 1
ATOM 1387 N N . TRP A 1 184 ? 14.469 7.149 -17.562 1.00 92.12 184 TRP A N 1
ATOM 1388 C CA . TRP A 1 184 ? 13.420 8.129 -17.817 1.00 92.12 184 TRP A CA 1
ATOM 1389 C C . TRP A 1 184 ? 13.558 9.292 -16.839 1.00 92.12 184 TRP A C 1
ATOM 1391 O O . TRP A 1 184 ? 13.135 9.217 -15.690 1.00 92.12 184 TRP A O 1
ATOM 1401 N N . MET A 1 185 ? 14.170 10.378 -17.306 1.00 81.19 185 MET A N 1
ATOM 1402 C CA . MET A 1 185 ? 14.452 11.566 -16.490 1.00 81.19 185 MET A CA 1
ATOM 1403 C C . MET A 1 185 ? 13.245 12.503 -16.300 1.00 81.19 185 MET A C 1
ATOM 1405 O O . MET A 1 185 ? 13.377 13.502 -15.593 1.00 81.19 185 MET A O 1
ATOM 1409 N N . GLY A 1 186 ? 12.089 12.169 -16.888 1.00 63.66 186 GLY A N 1
ATOM 1410 C CA . GLY A 1 186 ? 10.931 13.062 -17.007 1.00 63.66 186 GLY A CA 1
ATOM 1411 C C . GLY A 1 186 ? 10.922 13.804 -18.333 1.00 63.66 186 GLY A C 1
ATOM 1412 O O . GLY A 1 186 ? 11.936 14.466 -18.645 1.00 63.66 186 GLY A O 1
#

Foldseek 3Di:
DQDDDDPDFDQDLQGTPPPQLKFKAFPVVRATDDVLCCVLQVQVLVKDKDFPDDDDPPDPGGWMWIQGPVRDIAIGFDDVSQVVVCVVSVTRIGMHRWDDPFHKHKGFPPDPPDPDPDTDIDIDGACCVGDHGGGHRHYSFFEAEPQALVQVCVVPVPDDSDPSVVPGPYYYYDDHHDGVVVVPPD

Radius of gyration: 17.71 Å; chains: 1; bounding box: 38×38×46 Å

pLDDT: mean 92.28, std 6.23, range [63.66, 98.25]

Secondary structur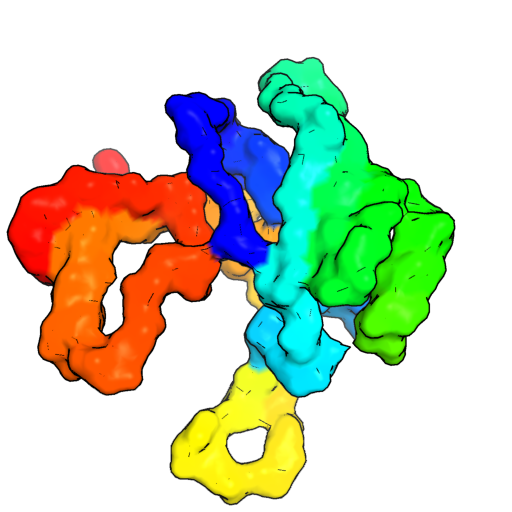e (DSSP, 8-state):
------S---EETTEETTTT--EEEETTT-PBP-TTSTTTSTTTTT-EEEESS---TTSPPPPEEEE-TTS-EEESSSHHHHHHHHHHHTS-EEEESS--SS-EEEEE---TTS--SS--EEEEE--TTSPTTS--SS-S--EEEHHHHHHHHHH-TTS---HHHH--SEEE--SSSS-GGGG---

Sequence (186 aa):
MLGSSLPTAWVDELGVLGDRAYALKDMDTGTVASAKHPRRWPQLLSCEAEYQTKPKPETPLPSVSIRLPTGEVVQGCGPATDTMLSGFFGSNVSLETAPSGELLRETDRTPAHRDVDGEIVETEPMGLGAPEGRYHDCGPIHILTTATLRTLAAHNANASFDRVRFRPNLLIDVDGDGFPENQWMG